Protein AF-A0A2G8CS71-F1 (afdb_monomer)

Solvent-accessible surface area (backbone atoms only — not comparable to full-atom values): 13062 Å² total; per-residue (Å²): 127,62,65,66,66,53,51,67,72,46,54,69,35,76,47,64,80,78,67,56,51,80,92,56,58,32,33,20,56,29,53,54,45,52,52,40,44,68,73,72,48,57,94,76,50,69,61,35,51,71,97,81,47,45,54,31,36,40,66,73,43,54,49,76,81,34,65,68,44,52,77,45,34,46,82,47,74,44,87,79,48,42,54,63,19,35,38,30,14,62,13,38,75,56,79,43,64,51,32,39,34,38,23,70,36,63,41,62,97,58,33,33,41,21,43,35,23,54,87,65,42,23,38,78,48,75,44,61,54,45,35,56,62,18,26,41,33,64,62,76,78,88,73,96,78,80,75,83,78,74,84,76,73,87,78,79,81,53,76,67,66,69,68,44,77,48,51,32,35,28,42,51,91,33,69,98,75,57,72,42,27,40,28,36,78,86,76,59,22,29,40,80,56,49,72,68,59,54,50,50,52,58,50,41,34,75,73,72,43,79,80,83,68,70,47,70,39,52,63,69,62,56,68,68,42,48,76,107

pLDDT: mean 81.54, std 16.76, range [30.06, 98.69]

Mean predicted aligned error: 14.41 Å

Sequence (228 aa):
MNLEKWAASIDGELLDLDAAPTQQPAQCHDVWLSYLYALGGKPGDGHAPGAEGWTSEVWRQFPKHRPNLAKLFTRHDGKTIKAGDVVFWSAYDGNGLPHVAVALANAGQYTVYCLTQNPGPVHREHLSRRGILGVLRPITKTTPTSKPASKPAAPAITQEELMANPTYVQDAATKGQGTIYAVSPITGKKRPVSKAEWNGYRAAEKAGGEKLAVGQISKADLDAIPDA

Foldseek 3Di:
DDQVVLLVVFAQHQFFQPCPPVVDGRFQLRQVVSLCVVQPHDPPLQFADDPVRANLNSLVCPPPPRVVLVVWWDWDQAPKDAQQWWWWFCAFVQPHHIHIWGARGTDDPFWGFTWGIPPPGTHTDTGGPHRIRTTIHTDDPDDDDDDPPPDDDDDDDDVRQVVQLWAWEDALVQPPHDWIWTQRPRPQATDTDDPVNVVVQVVCVVVVHDDHDYHHDHPVVVVVRHHD

Radius of gyration: 21.13 Å; Cα contacts (8 Å, |Δi|>4): 401; chains: 1; bounding box: 52×41×58 Å

Nearest PDB structures (foldseek):
  4ct3-assembly4_K  TM=7.071E-01  e=1.024E-02  Kayvirus kay
  5udm-assembly1_B  TM=6.287E-01  e=1.086E-02  Streptococcus pyogenes MGAS5005
  8a98-assembly1_K  TM=4.965E-01  e=5.277E-01  Leishmania major strain Friedlin

Structure (mmCIF, N/CA/C/O backbone):
data_AF-A0A2G8CS71-F1
#
_entry.id   AF-A0A2G8CS71-F1
#
loop_
_atom_site.group_PDB
_atom_site.id
_atom_site.type_symbol
_atom_site.label_atom_id
_atom_site.label_alt_id
_atom_site.label_comp_id
_atom_site.label_asym_id
_atom_site.label_entity_id
_atom_site.label_seq_id
_atom_site.pdbx_PDB_ins_code
_atom_site.Cartn_x
_atom_site.Cartn_y
_atom_site.Cartn_z
_atom_site.occupancy
_atom_site.B_iso_or_equiv
_atom_site.auth_seq_id
_atom_site.auth_comp_id
_atom_site.auth_asym_id
_atom_site.auth_atom_id
_atom_site.pdbx_PDB_model_num
ATOM 1 N N . MET A 1 1 ? 1.786 -17.168 -2.282 1.00 82.75 1 MET A N 1
ATOM 2 C CA . MET A 1 1 ? 2.507 -16.372 -1.266 1.00 82.75 1 MET A CA 1
ATOM 3 C C . MET A 1 1 ? 1.543 -16.068 -0.121 1.00 82.75 1 MET A C 1
ATOM 5 O O . MET A 1 1 ? 0.373 -15.838 -0.398 1.00 82.75 1 MET A O 1
ATOM 9 N N . ASN A 1 2 ? 1.997 -16.112 1.135 1.00 90.31 2 ASN A N 1
ATOM 10 C CA . ASN A 1 2 ? 1.215 -15.643 2.286 1.00 90.31 2 ASN A CA 1
ATOM 11 C C . ASN A 1 2 ? 1.516 -14.148 2.499 1.00 90.31 2 ASN A C 1
ATOM 13 O O . ASN A 1 2 ? 2.666 -13.807 2.763 1.00 90.31 2 ASN A O 1
ATOM 17 N N . LEU A 1 3 ? 0.500 -13.293 2.330 1.00 92.12 3 LEU A N 1
ATOM 18 C CA . LEU A 1 3 ? 0.644 -11.833 2.343 1.00 92.12 3 LEU A CA 1
ATOM 19 C C . LEU A 1 3 ? 1.103 -11.311 3.702 1.00 92.12 3 LEU A C 1
ATOM 21 O O . LEU A 1 3 ? 2.065 -10.557 3.752 1.00 92.12 3 LEU A O 1
ATOM 25 N N . GLU A 1 4 ? 0.479 -11.767 4.788 1.00 90.81 4 GLU A N 1
ATOM 26 C CA . GLU A 1 4 ? 0.838 -11.312 6.135 1.00 90.81 4 GLU A CA 1
ATOM 27 C C . GLU A 1 4 ? 2.244 -11.767 6.517 1.00 90.81 4 GLU A C 1
ATOM 29 O O . GLU A 1 4 ? 3.018 -10.998 7.072 1.00 90.81 4 GLU A O 1
ATOM 34 N N . LYS A 1 5 ? 2.619 -13.002 6.158 1.00 89.94 5 LYS A N 1
ATOM 35 C CA . LYS A 1 5 ? 3.976 -13.499 6.421 1.00 89.94 5 LYS A CA 1
ATOM 36 C C . LYS A 1 5 ? 5.038 -12.666 5.698 1.00 89.94 5 LYS A C 1
ATOM 38 O O . LYS A 1 5 ? 6.102 -12.442 6.262 1.00 89.94 5 LYS A O 1
ATOM 43 N N . TRP A 1 6 ? 4.771 -12.252 4.458 1.00 95.44 6 TRP A N 1
ATOM 44 C CA . TRP A 1 6 ? 5.670 -11.357 3.730 1.00 95.44 6 TRP A CA 1
ATOM 45 C C . TRP A 1 6 ? 5.699 -9.967 4.372 1.00 95.44 6 TRP A C 1
ATOM 47 O O . TRP A 1 6 ? 6.784 -9.480 4.672 1.00 95.44 6 TRP A O 1
ATOM 57 N N . ALA A 1 7 ? 4.537 -9.373 4.654 1.00 92.25 7 ALA A N 1
ATOM 58 C CA . ALA A 1 7 ? 4.456 -8.039 5.240 1.00 92.25 7 ALA A CA 1
ATOM 59 C C . ALA A 1 7 ? 5.204 -7.970 6.580 1.00 92.25 7 ALA A C 1
ATOM 61 O O . ALA A 1 7 ? 6.072 -7.125 6.759 1.00 92.25 7 ALA A O 1
ATOM 62 N N . ALA A 1 8 ? 4.965 -8.936 7.470 1.00 91.44 8 ALA A N 1
ATOM 63 C CA . ALA A 1 8 ? 5.648 -9.033 8.757 1.00 91.44 8 ALA A CA 1
ATOM 64 C C . ALA A 1 8 ? 7.165 -9.269 8.650 1.00 91.44 8 ALA A C 1
ATOM 66 O O . ALA A 1 8 ? 7.877 -9.006 9.609 1.00 91.44 8 ALA A O 1
ATOM 67 N N . SER A 1 9 ? 7.670 -9.784 7.522 1.00 89.81 9 SER A N 1
ATOM 68 C CA . SER A 1 9 ? 9.109 -10.034 7.345 1.00 89.81 9 SER A CA 1
ATOM 69 C C . SER A 1 9 ? 9.923 -8.797 6.969 1.00 89.81 9 SER A C 1
ATOM 71 O O . SER A 1 9 ? 11.146 -8.863 7.011 1.00 89.81 9 SER A O 1
ATOM 73 N N . ILE A 1 10 ? 9.257 -7.709 6.575 1.00 92.88 10 ILE A N 1
ATOM 74 C CA . ILE A 1 10 ? 9.900 -6.454 6.160 1.00 92.88 10 ILE A CA 1
ATOM 75 C C . ILE A 1 10 ? 9.388 -5.237 6.937 1.00 92.88 10 ILE A C 1
ATOM 77 O O . ILE A 1 10 ? 9.870 -4.136 6.719 1.00 92.88 10 ILE A O 1
ATOM 81 N N . ASP A 1 11 ? 8.388 -5.410 7.798 1.00 89.44 11 ASP A N 1
ATOM 82 C CA . ASP A 1 11 ? 7.826 -4.337 8.615 1.00 89.44 11 ASP A CA 1
ATOM 83 C C . ASP A 1 11 ? 8.857 -3.823 9.629 1.00 89.44 11 ASP A C 1
ATOM 85 O O . ASP A 1 11 ? 9.477 -4.605 10.347 1.00 89.44 11 ASP A O 1
ATOM 89 N N . GLY A 1 12 ? 9.045 -2.505 9.671 1.00 82.56 12 GLY A N 1
ATOM 90 C CA . GLY A 1 12 ? 10.083 -1.836 10.454 1.00 82.56 12 GLY A CA 1
ATOM 91 C C . GLY A 1 12 ? 11.462 -1.767 9.788 1.00 82.56 12 GLY A C 1
ATOM 92 O O . GLY A 1 12 ? 12.344 -1.100 10.327 1.00 82.56 12 GLY A O 1
ATOM 93 N N . GLU A 1 13 ? 11.660 -2.395 8.625 1.00 84.44 13 GLU A N 1
ATOM 94 C CA . GLU A 1 13 ? 12.942 -2.388 7.911 1.00 84.44 13 GLU A CA 1
ATOM 95 C C . GLU A 1 13 ? 13.075 -1.182 6.974 1.00 84.44 13 GLU A C 1
ATOM 97 O O . GLU A 1 13 ? 12.090 -0.691 6.427 1.00 84.44 13 GLU A O 1
ATOM 102 N N . LEU A 1 14 ? 14.304 -0.718 6.742 1.00 84.00 14 LEU A N 1
ATOM 103 C CA . LEU A 1 14 ? 14.615 0.196 5.638 1.00 84.00 14 LEU A CA 1
ATOM 104 C C . LEU A 1 14 ? 15.028 -0.638 4.425 1.00 84.00 14 LEU A C 1
ATOM 106 O O . LEU A 1 14 ? 16.099 -1.245 4.417 1.00 84.00 14 LEU A O 1
ATOM 110 N N . LEU A 1 15 ? 14.175 -0.681 3.406 1.00 81.50 15 LEU A N 1
ATOM 111 C CA . LEU A 1 15 ? 14.431 -1.431 2.181 1.00 81.50 15 LEU A CA 1
ATOM 112 C C . LEU A 1 15 ? 15.047 -0.531 1.122 1.00 81.50 15 LEU A C 1
ATOM 114 O O . LEU A 1 15 ? 14.405 0.433 0.746 1.00 81.50 15 LEU A O 1
ATOM 118 N N . ASP A 1 16 ? 16.207 -0.894 0.587 1.00 87.12 16 ASP A N 1
ATOM 119 C CA . ASP A 1 16 ? 16.787 -0.301 -0.623 1.00 87.12 16 ASP A CA 1
ATOM 120 C C . ASP A 1 16 ? 17.194 -1.443 -1.567 1.00 87.12 16 ASP A C 1
ATOM 122 O O . ASP A 1 16 ? 18.173 -2.154 -1.327 1.00 87.12 16 ASP A O 1
ATOM 126 N N . LEU A 1 17 ? 16.362 -1.710 -2.573 1.00 82.44 17 LEU A N 1
ATOM 127 C CA . LEU A 1 17 ? 16.451 -2.886 -3.441 1.00 82.44 17 LEU A CA 1
ATOM 128 C C . LEU A 1 17 ? 16.925 -2.555 -4.856 1.00 82.44 17 LEU A C 1
ATOM 130 O O . LEU A 1 17 ? 17.286 -3.477 -5.595 1.00 82.44 17 LEU A O 1
ATOM 134 N N . ASP A 1 18 ? 16.920 -1.280 -5.237 1.00 78.56 18 ASP A N 1
ATOM 135 C CA . ASP A 1 18 ? 17.404 -0.806 -6.534 1.00 78.56 18 ASP A CA 1
ATOM 136 C C . ASP A 1 18 ? 18.485 0.286 -6.445 1.00 78.56 18 ASP A C 1
ATOM 138 O O . ASP A 1 18 ? 19.006 0.691 -7.489 1.00 78.56 18 ASP A O 1
ATOM 142 N N . ALA A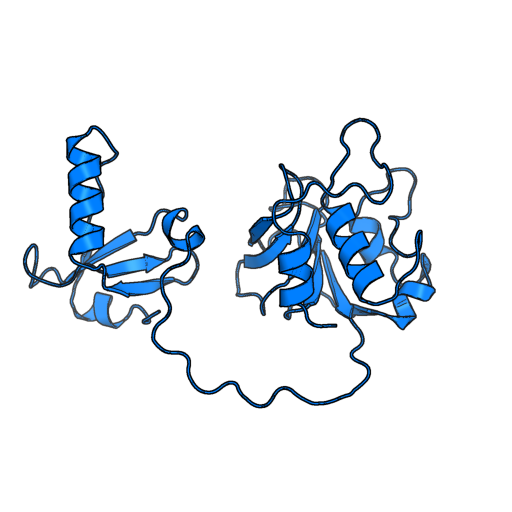 1 19 ? 18.886 0.697 -5.233 1.00 75.00 19 ALA A N 1
ATOM 143 C CA . ALA A 1 19 ? 19.848 1.770 -4.979 1.00 75.00 19 ALA A CA 1
ATOM 144 C C . ALA A 1 19 ? 19.413 3.128 -5.566 1.00 75.00 19 ALA A C 1
ATOM 146 O O . ALA A 1 19 ? 20.266 3.960 -5.908 1.00 75.00 19 ALA A O 1
ATOM 147 N N . ALA A 1 20 ? 18.100 3.358 -5.713 1.00 68.88 20 ALA A N 1
ATOM 148 C CA . ALA A 1 20 ? 17.542 4.559 -6.316 1.00 68.88 20 ALA A CA 1
ATOM 149 C C . ALA A 1 20 ? 16.436 5.223 -5.461 1.00 68.88 20 ALA A C 1
ATOM 151 O O . ALA A 1 20 ? 15.559 4.560 -4.915 1.00 68.88 20 ALA A O 1
ATOM 152 N N . PRO A 1 21 ? 16.408 6.570 -5.407 1.00 67.00 21 PRO A N 1
ATOM 153 C CA . PRO A 1 21 ? 17.448 7.493 -5.846 1.00 67.00 21 PRO A CA 1
ATOM 154 C C . PRO A 1 21 ? 18.645 7.469 -4.884 1.00 67.00 21 PRO A C 1
ATOM 156 O O . PRO A 1 21 ? 18.496 7.332 -3.674 1.00 67.00 21 PRO A O 1
ATOM 159 N N . THR A 1 22 ? 19.850 7.693 -5.407 1.00 72.56 22 THR A N 1
ATOM 160 C CA . THR A 1 22 ? 21.093 7.613 -4.616 1.00 72.56 22 THR A CA 1
ATOM 161 C C . THR A 1 22 ? 21.168 8.626 -3.470 1.00 72.56 22 THR A C 1
ATOM 163 O O . THR A 1 22 ? 21.903 8.416 -2.509 1.00 72.56 22 THR A O 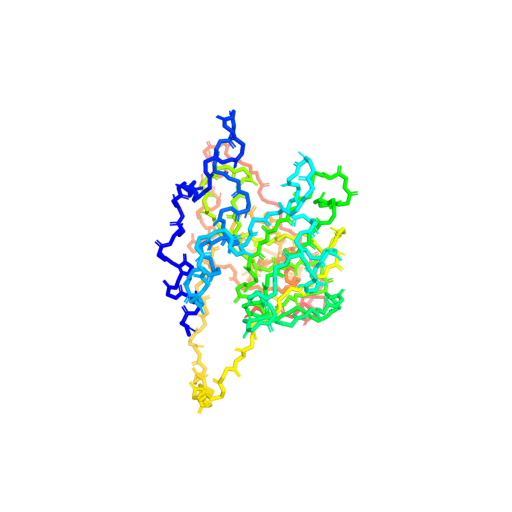1
ATOM 166 N N . GLN A 1 23 ? 20.431 9.737 -3.558 1.00 73.25 23 GLN A N 1
ATOM 167 C CA . GLN A 1 23 ? 20.413 10.787 -2.536 1.00 73.25 23 GLN A CA 1
ATOM 168 C C . GLN A 1 23 ? 19.446 10.489 -1.385 1.00 73.25 23 GLN A C 1
ATOM 170 O O . GLN A 1 23 ? 19.627 11.012 -0.287 1.00 73.25 23 GLN A O 1
ATOM 175 N N . GLN A 1 24 ? 18.401 9.704 -1.648 1.00 72.94 24 GLN A N 1
ATOM 176 C CA . GLN A 1 24 ? 17.371 9.333 -0.681 1.00 72.94 24 GLN A CA 1
ATOM 177 C C . GLN A 1 24 ? 17.005 7.867 -0.924 1.00 72.94 24 GLN A C 1
ATOM 179 O O . GLN A 1 24 ? 15.975 7.596 -1.538 1.00 72.94 24 GLN A O 1
ATOM 184 N N . PRO A 1 25 ? 17.849 6.919 -0.492 1.00 73.88 25 PRO A N 1
ATOM 185 C CA . PRO A 1 25 ? 17.516 5.505 -0.590 1.00 73.88 25 PRO A CA 1
ATOM 186 C C . PRO A 1 25 ? 16.297 5.193 0.288 1.00 73.88 25 PRO A C 1
ATOM 188 O O . PRO A 1 25 ? 15.891 6.008 1.121 1.00 73.88 25 PRO A O 1
ATOM 191 N N . ALA A 1 26 ? 15.733 4.004 0.122 1.00 82.81 26 ALA A N 1
ATOM 192 C CA . ALA A 1 26 ? 14.556 3.546 0.848 1.00 82.81 26 ALA A CA 1
ATOM 193 C C . ALA A 1 26 ? 13.268 4.320 0.544 1.00 82.81 26 ALA A C 1
ATOM 195 O O . ALA A 1 26 ? 12.712 5.066 1.352 1.00 82.81 26 ALA A O 1
ATOM 196 N N . GLN A 1 27 ? 12.758 4.078 -0.659 1.00 89.75 27 GLN A N 1
ATOM 197 C CA . GLN A 1 27 ? 11.552 4.671 -1.207 1.00 89.75 27 GLN A CA 1
ATOM 198 C C . GLN A 1 27 ? 10.346 3.737 -1.121 1.00 89.75 27 GLN A C 1
ATOM 200 O O . GLN A 1 27 ? 10.450 2.537 -0.875 1.00 89.75 27 GLN A O 1
ATOM 205 N N . CYS A 1 28 ? 9.162 4.277 -1.402 1.00 94.94 28 CYS A N 1
ATOM 206 C CA . CYS A 1 28 ? 7.951 3.473 -1.547 1.00 94.94 28 CYS A CA 1
ATOM 207 C C . CYS A 1 28 ? 8.079 2.410 -2.653 1.00 94.94 28 CYS A C 1
ATOM 209 O O . CYS A 1 28 ? 7.476 1.338 -2.570 1.00 94.94 28 CYS A O 1
ATOM 211 N N . HIS A 1 29 ? 8.911 2.677 -3.667 1.00 95.38 29 HIS A N 1
ATOM 212 C CA . HIS A 1 29 ? 9.185 1.749 -4.759 1.00 95.38 29 HIS A CA 1
ATOM 213 C C . HIS A 1 29 ? 9.841 0.445 -4.276 1.00 95.38 29 HIS A C 1
ATOM 215 O O . HIS A 1 29 ? 9.510 -0.620 -4.795 1.00 95.38 29 HIS A O 1
ATOM 221 N N . ASP A 1 30 ? 10.662 0.482 -3.224 1.00 93.44 30 ASP A N 1
ATOM 222 C CA . ASP A 1 30 ? 11.316 -0.710 -2.674 1.00 93.44 30 ASP A CA 1
ATOM 223 C C . ASP A 1 30 ? 10.325 -1.709 -2.065 1.00 93.44 30 ASP A C 1
ATOM 225 O O . ASP A 1 30 ? 10.502 -2.923 -2.182 1.00 93.44 30 ASP A O 1
ATOM 229 N N . VAL A 1 31 ? 9.214 -1.232 -1.495 1.00 97.56 31 VAL A N 1
ATOM 230 C CA . VAL A 1 31 ? 8.129 -2.112 -1.025 1.00 97.56 31 VAL A CA 1
ATOM 231 C C . VAL A 1 31 ? 7.487 -2.850 -2.200 1.00 97.56 31 VAL A C 1
ATOM 233 O O . VAL A 1 31 ? 7.221 -4.052 -2.115 1.00 97.56 31 VAL A O 1
ATOM 236 N N . TRP A 1 32 ? 7.281 -2.158 -3.324 1.00 97.50 32 TRP A N 1
ATOM 237 C CA . TRP A 1 32 ? 6.805 -2.776 -4.562 1.00 97.50 32 TRP A CA 1
ATOM 238 C C . TRP A 1 32 ? 7.789 -3.830 -5.086 1.00 97.50 32 TRP A C 1
ATOM 240 O O . TRP A 1 32 ? 7.363 -4.940 -5.417 1.00 97.50 32 TRP A O 1
ATOM 250 N N . LEU A 1 33 ? 9.089 -3.525 -5.117 1.00 94.06 33 LEU A N 1
ATOM 251 C CA . LEU A 1 33 ? 10.121 -4.467 -5.557 1.00 94.06 33 LEU A CA 1
ATOM 252 C C . LEU A 1 33 ? 10.180 -5.706 -4.653 1.00 94.06 33 LEU A C 1
ATOM 254 O O . LEU A 1 33 ? 10.178 -6.830 -5.157 1.00 94.06 33 LEU A O 1
ATOM 258 N N . SER A 1 34 ? 10.127 -5.523 -3.332 1.00 96.12 34 SER A N 1
ATOM 259 C CA . SER A 1 34 ? 10.068 -6.624 -2.363 1.00 96.12 34 SER A CA 1
ATOM 260 C C . SER A 1 34 ? 8.867 -7.537 -2.617 1.00 96.12 34 SER A C 1
ATOM 262 O O . SER A 1 34 ? 9.005 -8.763 -2.689 1.00 96.12 34 SER A O 1
ATOM 264 N N . TYR A 1 35 ? 7.685 -6.949 -2.826 1.00 97.69 35 TYR A N 1
ATOM 265 C CA . TYR A 1 35 ? 6.467 -7.708 -3.098 1.00 97.69 35 TYR A CA 1
ATOM 266 C C . TYR A 1 35 ? 6.535 -8.472 -4.421 1.00 97.69 35 TYR A C 1
ATOM 268 O O . TYR A 1 35 ? 6.165 -9.646 -4.502 1.00 97.69 35 TYR A O 1
ATOM 276 N N . LEU A 1 36 ? 7.054 -7.820 -5.461 1.00 95.25 36 LEU A N 1
ATOM 277 C CA . LEU A 1 36 ? 7.292 -8.429 -6.760 1.0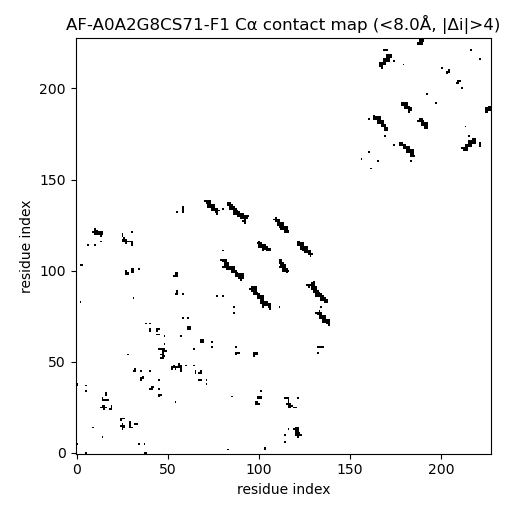0 95.25 36 LEU A CA 1
ATOM 278 C C . LEU A 1 36 ? 8.212 -9.652 -6.638 1.00 95.25 36 LEU A C 1
ATOM 280 O O . LEU A 1 36 ? 7.893 -10.709 -7.190 1.00 95.25 36 LEU A O 1
ATOM 284 N N . TYR A 1 37 ? 9.312 -9.547 -5.890 1.00 91.81 37 TYR A N 1
ATOM 285 C CA . TYR A 1 37 ? 10.242 -10.658 -5.671 1.00 91.81 37 TYR A CA 1
ATOM 286 C C . TYR A 1 37 ? 9.598 -11.795 -4.871 1.00 91.81 37 TYR A C 1
ATOM 288 O O . TYR A 1 37 ? 9.748 -12.963 -5.235 1.00 91.81 37 TYR A O 1
ATOM 296 N N . ALA A 1 38 ? 8.784 -11.481 -3.858 1.00 92.94 38 ALA A N 1
ATOM 297 C CA . ALA A 1 38 ? 8.019 -12.477 -3.102 1.00 92.94 38 ALA A CA 1
ATOM 298 C C . ALA A 1 38 ? 7.000 -13.253 -3.965 1.00 92.94 38 ALA A C 1
ATOM 300 O O . ALA A 1 38 ? 6.616 -14.381 -3.633 1.00 92.94 38 ALA A O 1
ATOM 301 N N . LEU A 1 39 ? 6.572 -12.672 -5.089 1.00 92.31 39 LEU A N 1
ATOM 302 C CA . LEU A 1 39 ? 5.701 -13.300 -6.087 1.00 92.31 39 LEU A CA 1
ATOM 303 C C . LEU A 1 39 ? 6.469 -14.006 -7.220 1.00 92.31 39 LEU A C 1
ATOM 305 O O . LEU A 1 39 ? 5.842 -14.587 -8.109 1.00 92.31 39 LEU A O 1
ATOM 309 N N . GLY A 1 40 ? 7.804 -14.007 -7.177 1.00 86.50 40 GLY A N 1
ATOM 310 C CA . GLY A 1 40 ? 8.670 -14.656 -8.164 1.00 86.50 40 GLY A CA 1
ATOM 311 C C . GLY A 1 40 ? 9.080 -13.766 -9.341 1.00 86.50 40 GLY A C 1
ATOM 312 O O . GLY A 1 40 ? 9.551 -14.284 -10.356 1.00 86.50 40 GLY A O 1
ATOM 313 N N . GLY A 1 41 ? 8.893 -12.449 -9.233 1.00 86.88 41 GLY A N 1
ATOM 314 C CA . GLY A 1 41 ? 9.510 -11.483 -10.140 1.00 86.88 41 GLY A CA 1
ATOM 315 C C . GLY A 1 41 ? 11.027 -11.428 -9.964 1.00 86.88 41 GLY A C 1
ATOM 316 O O . GLY A 1 41 ? 11.566 -11.877 -8.952 1.00 86.88 41 GLY A O 1
ATOM 317 N N . LYS A 1 42 ? 11.729 -10.904 -10.970 1.00 81.88 42 LYS A N 1
ATOM 318 C CA . LYS A 1 42 ? 13.196 -10.839 -10.992 1.00 81.88 42 LYS A CA 1
ATOM 319 C C . LYS A 1 42 ? 13.695 -9.401 -10.848 1.00 81.88 42 LYS A C 1
ATOM 321 O O . LYS A 1 42 ? 12.953 -8.476 -11.189 1.00 81.88 42 LYS A O 1
ATOM 326 N N . PRO A 1 43 ? 14.955 -9.198 -10.421 1.00 81.50 43 PRO A N 1
ATOM 327 C CA . PRO A 1 43 ? 15.581 -7.881 -10.446 1.00 81.50 43 PRO A CA 1
ATOM 328 C C . PRO A 1 43 ? 15.388 -7.179 -11.794 1.00 81.50 43 PRO A C 1
ATOM 330 O O . PRO A 1 43 ? 15.562 -7.787 -12.852 1.00 81.50 43 PRO A O 1
ATOM 333 N N . GLY A 1 44 ? 14.973 -5.912 -11.751 1.00 80.94 44 GLY A N 1
ATOM 334 C CA . GLY A 1 44 ? 14.676 -5.103 -12.935 1.00 80.94 44 GLY A CA 1
ATOM 335 C C . GLY A 1 44 ? 13.279 -5.281 -13.545 1.00 80.94 44 GLY A C 1
ATOM 336 O O . GLY A 1 44 ? 12.887 -4.447 -14.361 1.00 80.94 44 GLY A O 1
ATOM 337 N N . ASP A 1 45 ? 12.491 -6.299 -13.171 1.00 84.00 45 ASP A N 1
ATOM 338 C CA . ASP A 1 45 ? 11.115 -6.444 -13.682 1.00 84.00 45 ASP A CA 1
ATOM 339 C C . ASP A 1 45 ? 10.198 -5.316 -13.178 1.00 84.00 45 ASP A C 1
ATOM 341 O O . ASP A 1 45 ? 9.253 -4.946 -13.871 1.00 84.00 45 ASP A O 1
ATOM 345 N N . GLY A 1 46 ? 10.468 -4.780 -11.985 1.00 86.19 46 GLY A N 1
ATOM 346 C CA . GLY A 1 46 ? 9.625 -3.790 -11.313 1.00 86.19 46 GLY A CA 1
ATOM 347 C C . GLY A 1 46 ? 10.040 -2.334 -11.500 1.00 86.19 46 GLY A C 1
ATOM 348 O O . GLY A 1 46 ? 9.255 -1.470 -11.121 1.00 86.19 46 GLY A O 1
ATOM 349 N N . HIS A 1 47 ? 11.213 -2.066 -12.087 1.00 86.62 47 HIS A N 1
ATOM 350 C CA . HIS A 1 47 ? 11.751 -0.707 -12.196 1.00 86.62 47 HIS A CA 1
ATOM 351 C C . HIS A 1 47 ? 10.818 0.196 -13.003 1.00 86.62 47 HIS A C 1
ATOM 353 O O . HIS A 1 47 ? 10.332 -0.182 -14.080 1.00 86.62 47 HIS A O 1
ATOM 359 N N . ALA A 1 48 ? 10.616 1.406 -12.493 1.00 88.12 48 ALA A N 1
ATOM 360 C CA . ALA A 1 48 ? 9.851 2.432 -13.175 1.00 88.12 48 ALA A CA 1
ATOM 361 C C . ALA A 1 48 ? 10.482 2.811 -14.537 1.00 88.12 48 ALA A C 1
ATOM 363 O O . ALA A 1 48 ? 11.696 3.008 -14.621 1.00 88.12 48 ALA A O 1
ATOM 364 N N . PRO A 1 49 ? 9.680 2.911 -15.615 1.00 84.81 49 PRO A N 1
ATOM 365 C CA . PRO A 1 49 ? 10.130 3.489 -16.878 1.00 84.81 49 PRO A CA 1
ATOM 366 C C . PRO A 1 49 ? 10.312 5.008 -16.805 1.00 84.81 49 PRO A C 1
ATOM 368 O O . PRO A 1 49 ? 9.760 5.672 -15.933 1.00 84.81 49 PRO A O 1
ATOM 371 N N . GLY A 1 50 ? 10.964 5.562 -17.832 1.00 79.44 50 GLY A N 1
ATOM 372 C CA . GLY A 1 50 ? 11.100 7.008 -18.036 1.00 79.44 50 GLY A CA 1
ATOM 373 C C . GLY A 1 50 ? 12.425 7.562 -17.519 1.00 79.44 50 GLY A C 1
ATOM 374 O O . GLY A 1 50 ? 13.157 6.872 -16.814 1.00 79.44 50 GLY A O 1
ATOM 375 N N . ALA A 1 51 ? 12.747 8.798 -17.905 1.00 73.56 51 ALA A N 1
ATOM 376 C CA . ALA A 1 51 ? 13.987 9.457 -17.492 1.00 73.56 51 ALA A CA 1
ATOM 377 C C . ALA A 1 51 ? 13.961 9.828 -16.002 1.00 73.56 51 ALA A C 1
ATOM 379 O O . ALA A 1 51 ? 14.995 9.855 -15.345 1.00 73.56 51 ALA A O 1
ATOM 380 N N . GLU A 1 52 ? 12.766 10.081 -15.476 1.00 76.94 52 GLU A N 1
ATOM 381 C CA . GLU A 1 52 ? 12.533 10.508 -14.105 1.00 76.94 52 GLU A CA 1
ATOM 382 C C . GLU A 1 52 ? 12.311 9.335 -13.139 1.00 76.94 52 GLU A C 1
ATOM 384 O O . GLU A 1 52 ? 12.372 9.528 -11.930 1.00 76.94 52 GLU A O 1
ATOM 389 N N . GLY A 1 53 ? 12.041 8.124 -13.646 1.00 79.19 53 GLY A N 1
ATOM 390 C CA . GLY A 1 53 ? 11.939 6.912 -12.823 1.00 79.19 53 GLY A CA 1
ATOM 391 C C . GLY A 1 53 ? 10.797 6.910 -11.797 1.00 79.19 53 GLY A C 1
ATOM 392 O O . GLY A 1 53 ? 10.889 6.236 -10.774 1.00 79.19 53 GLY A O 1
ATOM 393 N N . TRP A 1 54 ? 9.707 7.647 -12.034 1.00 87.81 54 TRP A N 1
ATOM 394 C CA . TRP A 1 54 ? 8.604 7.737 -11.072 1.00 87.81 54 TRP A CA 1
ATOM 395 C C . TRP A 1 54 ? 7.797 6.442 -10.961 1.00 87.81 54 TRP A C 1
ATOM 397 O O . TRP A 1 54 ? 7.331 5.894 -11.960 1.00 87.81 54 TRP A O 1
ATOM 407 N N . THR A 1 55 ? 7.500 6.012 -9.730 1.00 93.56 55 THR A N 1
ATOM 408 C CA . THR A 1 55 ? 6.763 4.761 -9.465 1.00 93.56 55 THR A CA 1
ATOM 409 C C . THR A 1 55 ? 5.403 4.669 -10.182 1.00 93.56 55 THR A C 1
ATOM 411 O O . THR A 1 55 ? 4.996 3.590 -10.614 1.00 93.56 55 THR A O 1
ATOM 414 N N . SER A 1 56 ? 4.716 5.798 -10.417 1.00 93.69 56 SER A N 1
ATOM 415 C CA . SER A 1 56 ? 3.453 5.831 -11.173 1.00 93.69 56 SER A CA 1
ATOM 416 C C . SER A 1 56 ? 3.579 5.322 -12.609 1.00 93.69 56 SER A C 1
ATOM 418 O O . SER A 1 56 ? 2.605 4.810 -13.170 1.00 93.69 56 SER A O 1
ATOM 420 N N . GLU A 1 57 ? 4.759 5.456 -13.217 1.00 93.44 57 GLU A N 1
ATOM 421 C CA . GLU A 1 57 ? 4.996 5.055 -14.603 1.00 93.44 57 GLU A CA 1
ATOM 422 C C . GLU A 1 57 ? 4.914 3.539 -14.789 1.00 93.44 57 GLU A C 1
ATOM 424 O O . GLU A 1 57 ? 4.504 3.078 -15.858 1.00 93.44 57 GLU A O 1
ATOM 429 N N . VAL A 1 58 ? 5.174 2.756 -13.731 1.00 95.06 58 VAL A N 1
ATOM 430 C CA . VAL A 1 58 ? 4.945 1.303 -13.737 1.00 95.06 58 VAL A CA 1
ATOM 431 C C . VAL A 1 58 ? 3.498 1.002 -14.126 1.00 95.06 58 VAL A C 1
ATOM 433 O O . VAL A 1 58 ? 3.254 0.216 -15.040 1.00 95.06 58 VAL A O 1
ATOM 436 N N . TRP A 1 59 ? 2.525 1.660 -13.489 1.00 96.50 59 TRP A N 1
ATOM 437 C CA . TRP A 1 59 ? 1.107 1.418 -13.755 1.00 96.50 59 TRP A CA 1
ATOM 438 C C . TRP A 1 59 ? 0.652 1.995 -15.103 1.00 96.50 59 TRP A C 1
ATOM 440 O O . TRP A 1 59 ? -0.078 1.331 -15.854 1.00 96.50 59 TRP A O 1
ATOM 450 N N . ARG A 1 60 ? 1.096 3.216 -15.442 1.00 93.62 60 ARG A N 1
ATOM 451 C CA . ARG A 1 60 ? 0.711 3.887 -16.698 1.00 93.62 60 ARG A CA 1
ATOM 452 C C . ARG A 1 60 ? 1.162 3.100 -17.924 1.00 93.62 60 ARG A C 1
ATOM 454 O O . ARG A 1 60 ? 0.382 2.933 -18.864 1.00 93.62 60 ARG A O 1
ATOM 461 N N . GLN A 1 61 ? 2.389 2.584 -17.890 1.00 91.56 61 GLN A N 1
ATOM 462 C CA . GLN A 1 61 ? 3.011 1.906 -19.027 1.00 91.56 61 GLN A CA 1
ATOM 463 C C . GLN A 1 61 ? 2.830 0.382 -19.005 1.00 91.56 61 GLN A C 1
ATOM 465 O O . GLN A 1 61 ? 3.209 -0.299 -19.964 1.00 91.56 61 GLN A O 1
ATOM 470 N N . PHE A 1 62 ? 2.215 -0.179 -17.960 1.00 92.62 62 PHE A N 1
ATOM 471 C CA . PHE A 1 62 ? 1.859 -1.595 -17.920 1.00 92.62 62 PHE A CA 1
ATOM 472 C C . PHE A 1 62 ? 0.866 -1.965 -19.046 1.00 92.62 62 PHE A C 1
ATOM 474 O O . PHE A 1 62 ? -0.097 -1.230 -19.285 1.00 92.62 62 PHE A O 1
ATOM 481 N N . PRO A 1 63 ? 1.021 -3.128 -19.711 1.00 88.56 63 PRO A N 1
ATOM 482 C CA . PRO A 1 63 ? 2.096 -4.118 -19.548 1.00 88.56 63 PRO A CA 1
ATOM 483 C C . PRO A 1 63 ? 3.311 -3.888 -20.464 1.00 88.56 63 PRO A C 1
ATOM 485 O O . PRO A 1 63 ? 4.233 -4.700 -20.476 1.00 88.56 63 PRO A O 1
ATOM 488 N N . LYS A 1 64 ? 3.304 -2.825 -21.275 1.00 84.00 64 LYS A N 1
ATOM 489 C CA . LYS A 1 64 ? 4.210 -2.659 -22.420 1.00 84.00 64 LYS A CA 1
ATOM 490 C C . LYS A 1 64 ? 5.678 -2.514 -22.018 1.00 84.00 64 LYS A C 1
ATOM 492 O O . LYS A 1 64 ? 6.534 -3.046 -22.714 1.00 84.00 64 LYS A O 1
ATOM 497 N N . HIS A 1 65 ? 5.970 -1.826 -20.913 1.00 78.88 65 HIS A N 1
ATOM 498 C CA . HIS A 1 65 ? 7.356 -1.581 -20.495 1.00 78.88 65 HIS A CA 1
ATOM 499 C C . HIS A 1 65 ? 8.064 -2.834 -19.945 1.00 78.88 65 HIS A C 1
ATOM 501 O O . HIS A 1 65 ? 9.257 -3.022 -20.172 1.00 78.88 65 HIS A O 1
ATOM 507 N N . ARG A 1 66 ? 7.341 -3.706 -19.230 1.00 82.25 66 ARG A N 1
ATOM 508 C CA . ARG A 1 66 ? 7.905 -4.889 -18.556 1.00 82.25 66 ARG A CA 1
ATOM 509 C C . ARG A 1 66 ? 7.013 -6.105 -18.812 1.00 82.25 66 ARG A C 1
ATOM 511 O O . ARG A 1 66 ? 6.137 -6.410 -18.001 1.00 82.25 66 ARG A O 1
ATOM 518 N N . PRO A 1 67 ? 7.220 -6.840 -19.917 1.00 79.62 67 PRO A N 1
ATOM 519 C CA . PRO A 1 67 ? 6.330 -7.935 -20.305 1.00 79.62 67 PRO A CA 1
ATOM 520 C C . PRO A 1 67 ? 6.296 -9.089 -19.289 1.00 79.62 67 PRO A C 1
ATOM 522 O O . PRO A 1 67 ? 5.315 -9.828 -19.231 1.00 79.62 67 PRO A O 1
ATOM 525 N N . ASN A 1 68 ? 7.325 -9.243 -18.447 1.00 83.75 68 ASN A N 1
ATOM 526 C CA . ASN A 1 68 ? 7.308 -10.226 -17.360 1.00 83.75 68 ASN A CA 1
ATOM 527 C C . ASN A 1 68 ? 6.310 -9.874 -16.251 1.00 83.75 68 ASN A C 1
ATOM 529 O O . ASN A 1 68 ? 5.707 -10.792 -15.696 1.00 83.75 68 ASN A O 1
ATOM 533 N N . LEU A 1 69 ? 6.053 -8.586 -15.981 1.00 88.81 69 LEU A N 1
ATOM 534 C CA . LEU A 1 69 ? 5.031 -8.188 -15.006 1.00 88.81 69 LEU A CA 1
ATOM 535 C C . LEU A 1 69 ? 3.645 -8.680 -15.425 1.00 88.81 69 LEU A C 1
ATOM 537 O O . LEU A 1 69 ? 2.859 -9.086 -14.577 1.00 88.81 69 LEU A O 1
ATOM 541 N N . ALA A 1 70 ? 3.353 -8.725 -16.727 1.00 91.44 70 ALA A N 1
ATOM 542 C CA . ALA A 1 70 ? 2.073 -9.216 -17.241 1.00 91.44 70 ALA A CA 1
ATOM 543 C C . ALA A 1 70 ? 1.829 -10.711 -16.983 1.00 91.44 70 ALA A C 1
ATOM 545 O O . ALA A 1 70 ? 0.692 -11.170 -17.039 1.00 91.44 70 ALA A O 1
ATOM 546 N N . LYS A 1 71 ? 2.883 -11.480 -16.680 1.00 90.81 71 LYS A N 1
ATOM 547 C CA . LYS A 1 71 ? 2.768 -12.890 -16.275 1.00 90.81 71 LYS A CA 1
ATOM 548 C C . LYS A 1 71 ? 2.385 -13.042 -14.803 1.00 90.81 71 LYS A C 1
ATOM 550 O O . LYS A 1 71 ? 1.953 -14.119 -14.400 1.00 90.81 71 LYS A O 1
ATOM 555 N N . LEU A 1 72 ? 2.590 -11.989 -14.012 1.00 93.00 72 LEU A N 1
ATOM 556 C CA . LEU A 1 72 ? 2.392 -11.980 -12.566 1.00 93.00 72 LEU A CA 1
ATOM 557 C C . LEU A 1 72 ? 1.206 -11.116 -12.143 1.00 93.00 72 LEU A C 1
ATOM 559 O O . LEU A 1 72 ? 0.637 -11.383 -11.093 1.00 93.00 72 LEU A O 1
ATOM 563 N N . PHE A 1 73 ? 0.805 -10.125 -12.942 1.00 96.56 73 PHE A N 1
ATOM 564 C CA . PHE A 1 73 ? -0.212 -9.144 -12.574 1.00 96.56 73 PHE A CA 1
ATOM 565 C C . PHE A 1 73 ? -1.235 -8.887 -13.679 1.00 96.56 73 PHE A C 1
ATOM 567 O O . PHE A 1 73 ? -0.987 -9.072 -14.867 1.00 96.56 73 PHE A O 1
ATOM 574 N N . THR A 1 74 ? -2.386 -8.370 -13.261 1.00 96.50 74 THR A N 1
ATOM 575 C CA . THR A 1 74 ? -3.411 -7.754 -14.110 1.00 96.50 74 THR A CA 1
ATOM 576 C C . THR A 1 74 ? -3.633 -6.310 -13.671 1.00 96.50 74 THR A C 1
ATOM 578 O O . THR A 1 74 ? -3.550 -6.008 -12.482 1.00 96.50 74 THR A O 1
ATOM 581 N N . ARG A 1 75 ? -3.918 -5.404 -14.611 1.00 96.31 75 ARG A N 1
ATOM 582 C CA . ARG A 1 75 ? -4.150 -3.982 -14.315 1.00 96.31 75 ARG A CA 1
ATOM 583 C C . ARG A 1 75 ? -5.634 -3.694 -14.110 1.00 96.31 75 ARG A C 1
ATOM 585 O O . ARG A 1 75 ? -6.447 -4.105 -14.932 1.00 96.31 75 ARG A O 1
ATOM 592 N N . HIS A 1 76 ? -5.964 -2.939 -13.064 1.00 97.25 76 HIS A N 1
ATOM 593 C CA . HIS A 1 76 ? -7.328 -2.498 -12.746 1.00 97.25 76 HIS A CA 1
ATOM 594 C C . HIS A 1 76 ? -7.350 -0.999 -12.428 1.00 97.25 76 HIS A C 1
ATOM 596 O O . HIS A 1 76 ? -6.335 -0.433 -12.026 1.00 97.25 76 HIS A O 1
ATOM 602 N N . ASP A 1 77 ? -8.516 -0.369 -12.570 1.00 93.25 77 ASP A N 1
ATOM 603 C CA . ASP A 1 77 ? -8.734 1.080 -12.405 1.00 93.25 77 ASP A CA 1
ATOM 604 C C . ASP A 1 77 ? -8.753 1.573 -10.943 1.00 93.25 77 ASP A C 1
ATOM 606 O O . ASP A 1 77 ? -8.954 2.755 -10.688 1.00 93.25 77 ASP A O 1
ATOM 610 N N . GLY A 1 78 ? -8.570 0.676 -9.969 1.00 91.19 78 GLY A N 1
ATOM 611 C CA . GLY A 1 78 ? -8.545 1.021 -8.546 1.00 91.19 78 GLY A CA 1
ATOM 612 C C . GLY A 1 78 ? -9.910 1.324 -7.922 1.00 91.19 78 GLY A C 1
ATOM 613 O O . GLY A 1 78 ? -9.954 1.680 -6.746 1.00 91.19 78 GLY A O 1
ATOM 614 N N . LYS A 1 79 ? -11.039 1.138 -8.629 1.00 90.06 79 LYS A N 1
ATOM 615 C CA . LYS A 1 79 ? -12.376 1.255 -8.007 1.00 90.06 79 LYS A CA 1
ATOM 616 C C . LYS A 1 79 ? -12.550 0.228 -6.894 1.00 90.06 79 LYS A C 1
ATOM 618 O O . LYS A 1 79 ? -12.940 0.570 -5.778 1.00 90.06 79 LYS A O 1
ATOM 623 N N . THR A 1 80 ? -12.175 -1.016 -7.179 1.00 93.94 80 THR A N 1
ATOM 624 C CA . THR A 1 80 ? -12.126 -2.106 -6.200 1.00 93.94 80 THR A CA 1
ATOM 625 C C . THR A 1 80 ? -10.680 -2.477 -5.909 1.00 93.94 80 THR A C 1
ATOM 627 O O . THR A 1 80 ? -9.987 -2.975 -6.802 1.00 93.94 80 THR A O 1
ATOM 630 N N . ILE A 1 81 ? -10.258 -2.287 -4.663 1.00 94.00 81 ILE A N 1
ATOM 631 C CA . ILE A 1 81 ? -8.920 -2.635 -4.183 1.00 94.00 81 ILE A CA 1
ATOM 632 C C . ILE A 1 81 ? -9.071 -3.782 -3.189 1.00 94.00 81 ILE A C 1
ATOM 634 O O . ILE A 1 81 ? -9.896 -3.715 -2.275 1.00 94.00 81 ILE A O 1
ATOM 638 N N . LYS A 1 82 ? -8.308 -4.846 -3.410 1.00 96.00 82 LYS A N 1
ATOM 639 C CA . LYS A 1 82 ? -8.323 -6.083 -2.634 1.00 96.00 82 LYS A CA 1
ATOM 640 C C . LYS A 1 82 ? -7.000 -6.263 -1.903 1.00 96.00 82 LYS A C 1
ATOM 642 O O . LYS A 1 82 ? -5.979 -5.742 -2.342 1.00 96.00 82 LYS A O 1
ATOM 647 N N . ALA A 1 83 ? -7.015 -7.067 -0.845 1.00 96.12 83 ALA A N 1
ATOM 648 C CA . ALA A 1 83 ? -5.779 -7.520 -0.215 1.00 96.12 83 ALA A CA 1
ATOM 649 C C . ALA A 1 83 ? -4.828 -8.143 -1.261 1.00 96.12 83 ALA A C 1
ATOM 651 O O . ALA A 1 83 ? -5.244 -8.977 -2.071 1.00 96.12 83 ALA A O 1
ATOM 652 N N . GLY A 1 84 ? -3.563 -7.729 -1.236 1.00 97.25 84 GLY A N 1
ATOM 653 C CA . GLY A 1 84 ? -2.510 -8.113 -2.176 1.00 97.25 84 GLY A CA 1
ATOM 654 C C . GLY A 1 84 ? -2.433 -7.263 -3.446 1.00 97.25 84 GLY A C 1
ATOM 655 O O . GLY A 1 84 ? -1.517 -7.455 -4.241 1.00 97.25 84 GLY A O 1
ATOM 656 N N . ASP A 1 85 ? -3.357 -6.327 -3.667 1.00 98.56 85 ASP A N 1
ATOM 657 C CA . ASP A 1 85 ? -3.213 -5.370 -4.762 1.00 98.56 85 ASP A CA 1
ATOM 658 C C . ASP A 1 85 ? -2.053 -4.410 -4.490 1.00 98.56 85 ASP A C 1
ATOM 660 O O . ASP A 1 85 ? -1.900 -3.891 -3.385 1.00 98.56 85 ASP A O 1
ATOM 664 N N . VAL A 1 86 ? -1.283 -4.113 -5.531 1.00 98.56 86 VAL A N 1
ATOM 665 C CA . VAL A 1 86 ? -0.301 -3.030 -5.509 1.00 98.56 86 VAL A CA 1
ATOM 666 C C . VAL A 1 86 ? -0.979 -1.771 -6.006 1.00 98.56 86 VAL A C 1
ATOM 668 O O . VAL A 1 86 ? -1.446 -1.723 -7.145 1.00 98.56 86 VAL A O 1
ATOM 671 N N . VAL A 1 87 ? -1.069 -0.772 -5.142 1.00 98.62 87 VAL A N 1
ATOM 672 C CA . VAL A 1 87 ? -1.813 0.462 -5.369 1.00 98.62 87 VAL A CA 1
ATOM 673 C C . VAL A 1 87 ? -0.853 1.563 -5.776 1.00 98.62 87 VAL A C 1
ATOM 675 O O . VAL A 1 87 ? 0.144 1.780 -5.099 1.00 98.62 87 VAL A O 1
ATOM 678 N N . PHE A 1 88 ? -1.156 2.248 -6.878 1.00 98.25 88 PHE A N 1
ATOM 679 C CA . PHE A 1 88 ? -0.324 3.315 -7.428 1.00 98.25 88 PHE A CA 1
ATOM 680 C C . PHE A 1 88 ? -1.067 4.646 -7.375 1.00 98.25 88 PHE A C 1
ATOM 682 O O . PHE A 1 88 ? -2.207 4.745 -7.835 1.00 98.25 88 PHE A O 1
ATOM 689 N N . TRP A 1 89 ? -0.393 5.681 -6.887 1.00 97.19 89 TRP A N 1
ATOM 690 C CA . TRP A 1 89 ? -0.852 7.065 -6.871 1.00 97.19 89 TRP A CA 1
ATOM 691 C C . TRP A 1 89 ? -0.078 7.893 -7.895 1.00 97.19 89 TRP A C 1
ATOM 693 O O . TRP A 1 89 ? 1.140 7.771 -8.003 1.00 97.19 89 TRP A O 1
ATOM 703 N N . SER A 1 90 ? -0.767 8.776 -8.621 1.00 93.06 90 SER A N 1
ATOM 704 C CA . SER A 1 90 ? -0.106 9.818 -9.423 1.00 93.06 90 SER A CA 1
ATOM 705 C C . SER A 1 90 ? 0.349 10.991 -8.580 1.00 93.06 90 SER A C 1
ATOM 707 O O . SER A 1 90 ? 1.297 11.667 -8.951 1.00 93.06 90 SER A O 1
ATOM 709 N N . ALA A 1 91 ? -0.378 11.249 -7.497 1.00 83.75 91 ALA A N 1
ATOM 710 C CA . ALA A 1 91 ? -0.071 12.279 -6.527 1.00 83.75 91 ALA A CA 1
ATOM 711 C C . ALA A 1 91 ? -0.6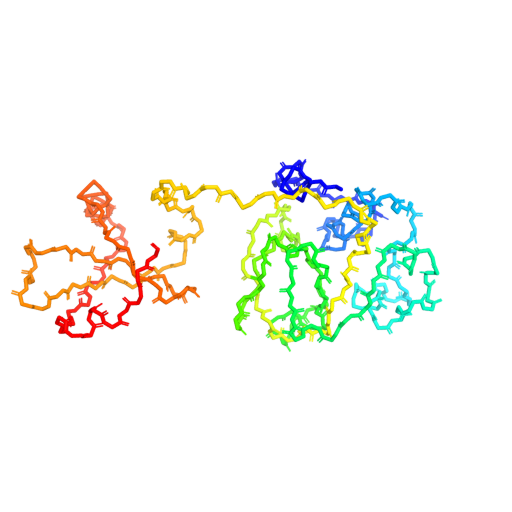11 11.817 -5.177 1.00 83.75 91 ALA A C 1
ATOM 713 O O . ALA A 1 91 ? -1.830 11.707 -5.006 1.00 83.75 91 ALA A O 1
ATOM 714 N N . TYR A 1 92 ? 0.281 11.494 -4.244 1.00 76.56 92 TYR A N 1
ATOM 715 C CA . TYR A 1 92 ? -0.111 11.102 -2.895 1.00 76.56 92 TYR A CA 1
ATOM 716 C C . TYR A 1 92 ? -0.954 12.205 -2.230 1.00 76.56 92 TYR A C 1
ATOM 718 O O . TYR A 1 92 ? -0.641 13.389 -2.345 1.00 76.56 92 TYR A O 1
ATOM 726 N N . ASP A 1 93 ? -2.084 11.825 -1.630 1.00 73.56 93 ASP A N 1
ATOM 727 C CA . ASP A 1 93 ? -3.120 12.726 -1.092 1.00 73.56 93 ASP A CA 1
ATOM 728 C C . ASP A 1 93 ? -3.648 13.808 -2.075 1.00 73.56 93 ASP A C 1
ATOM 730 O O . ASP A 1 93 ? -4.297 14.792 -1.716 1.00 73.56 93 ASP A O 1
ATOM 734 N N . GLY A 1 94 ? -3.421 13.606 -3.375 1.00 70.06 94 GLY A N 1
ATOM 735 C CA . GLY A 1 94 ? -3.849 14.494 -4.455 1.00 70.06 94 GLY A CA 1
ATOM 736 C C . GLY A 1 94 ? -2.889 15.635 -4.804 1.00 70.06 94 GLY A C 1
ATOM 737 O O . GLY A 1 94 ? -3.089 16.232 -5.855 1.00 70.06 94 GLY A O 1
ATOM 738 N N . ASN A 1 95 ? -1.856 15.904 -3.997 1.00 73.12 95 ASN A N 1
ATOM 739 C CA . ASN A 1 95 ? -0.892 16.997 -4.229 1.00 73.12 95 ASN A CA 1
ATOM 740 C C . ASN A 1 95 ? 0.588 16.596 -4.053 1.00 73.12 95 ASN A C 1
ATOM 742 O O . ASN A 1 95 ? 1.472 17.403 -4.329 1.00 73.12 95 ASN A O 1
ATOM 746 N N . GLY A 1 96 ? 0.872 15.390 -3.560 1.00 77.50 96 GLY A N 1
ATOM 747 C CA . GLY A 1 96 ? 2.225 14.893 -3.318 1.00 77.50 96 GLY A CA 1
ATOM 748 C C . GLY A 1 96 ? 2.880 14.260 -4.546 1.00 77.50 96 GLY A C 1
ATOM 749 O O . GLY A 1 96 ? 2.316 14.235 -5.641 1.00 77.50 96 GLY A O 1
ATOM 750 N N . LEU A 1 97 ? 4.074 13.703 -4.343 1.00 86.50 97 LEU A N 1
ATOM 751 C CA . LEU A 1 97 ? 4.767 12.909 -5.359 1.00 86.50 97 LEU A CA 1
ATOM 752 C C . LEU A 1 97 ? 4.021 11.588 -5.641 1.00 86.50 97 LEU A C 1
ATOM 754 O O . LEU A 1 97 ? 3.183 11.158 -4.838 1.00 86.50 97 LEU A O 1
ATOM 758 N N . PRO A 1 98 ? 4.296 10.935 -6.784 1.00 93.38 98 PRO A N 1
ATOM 759 C CA . PRO A 1 98 ? 3.823 9.583 -7.050 1.00 93.38 98 PRO A CA 1
ATOM 760 C C . PRO A 1 98 ? 4.184 8.612 -5.925 1.00 93.38 98 PRO A C 1
ATOM 762 O O . PRO A 1 98 ? 5.292 8.655 -5.398 1.00 93.38 98 PRO A O 1
ATOM 765 N N . HIS A 1 99 ? 3.268 7.699 -5.602 1.00 96.94 99 HIS A N 1
ATOM 766 C CA . HIS A 1 99 ? 3.447 6.753 -4.498 1.00 96.94 99 HIS A CA 1
ATOM 767 C C . HIS A 1 99 ? 2.983 5.352 -4.870 1.00 96.94 99 HIS A C 1
ATOM 769 O O . HIS A 1 99 ? 2.142 5.184 -5.758 1.00 96.94 99 HIS A O 1
ATOM 775 N N . VAL A 1 100 ? 3.519 4.342 -4.191 1.00 98.38 100 VAL A N 1
ATOM 776 C CA . VAL A 1 100 ? 3.084 2.953 -4.335 1.00 98.38 100 VAL A CA 1
ATOM 777 C C . VAL A 1 100 ? 3.046 2.263 -2.976 1.00 98.38 100 VAL A C 1
ATOM 779 O O . VAL A 1 100 ? 3.898 2.505 -2.130 1.00 98.38 100 VAL A O 1
ATOM 782 N N . ALA A 1 101 ? 2.054 1.401 -2.767 1.00 98.38 101 ALA A N 1
ATOM 783 C CA . ALA A 1 101 ? 1.909 0.608 -1.548 1.00 98.38 101 ALA A CA 1
ATOM 784 C C . ALA A 1 101 ? 1.251 -0.745 -1.860 1.00 98.38 101 ALA A C 1
ATOM 786 O O . ALA A 1 101 ? 0.621 -0.905 -2.909 1.00 98.38 101 ALA A O 1
ATOM 787 N N . VAL A 1 102 ? 1.349 -1.717 -0.950 1.00 98.69 102 VAL A N 1
ATOM 788 C CA . VAL A 1 102 ? 0.670 -3.020 -1.093 1.00 98.69 102 VAL A CA 1
ATOM 789 C C . VAL A 1 102 ? -0.498 -3.102 -0.124 1.00 98.69 102 VAL A C 1
ATOM 791 O O . VAL A 1 102 ? -0.305 -3.054 1.087 1.00 98.69 102 VAL A O 1
ATOM 794 N N . ALA A 1 103 ? -1.716 -3.241 -0.642 1.00 98.19 103 ALA A N 1
ATOM 795 C CA . ALA A 1 103 ? -2.919 -3.352 0.172 1.00 98.19 103 ALA A CA 1
ATOM 796 C C . ALA A 1 103 ? -2.879 -4.628 1.029 1.00 98.19 103 ALA A C 1
ATOM 798 O O . ALA A 1 103 ? -2.757 -5.735 0.507 1.00 98.19 103 ALA A O 1
ATOM 799 N N . LEU A 1 104 ? -3.021 -4.485 2.344 1.00 95.38 104 LEU A N 1
ATOM 800 C CA . LEU A 1 104 ? -3.054 -5.600 3.299 1.00 95.38 104 LEU A CA 1
ATOM 801 C C . LEU A 1 104 ? -4.481 -6.104 3.546 1.00 95.38 104 LEU A C 1
ATOM 803 O O . LEU A 1 104 ? -4.683 -7.253 3.931 1.00 95.38 104 LEU A O 1
ATOM 807 N N . ALA A 1 105 ? -5.479 -5.271 3.252 1.00 91.75 105 ALA A N 1
ATOM 808 C CA . ALA A 1 105 ? -6.894 -5.605 3.326 1.00 91.75 105 ALA A CA 1
ATOM 809 C C . ALA A 1 105 ? -7.649 -5.083 2.095 1.00 91.75 105 ALA A C 1
ATOM 811 O O . ALA A 1 105 ? -7.122 -4.320 1.284 1.00 91.75 105 ALA A O 1
ATOM 812 N N . ASN A 1 106 ? -8.913 -5.483 1.953 1.00 90.12 106 ASN A N 1
ATOM 813 C CA . ASN A 1 106 ? -9.801 -4.823 0.999 1.00 90.12 106 ASN A CA 1
ATOM 814 C C . ASN A 1 106 ? -9.987 -3.365 1.427 1.00 90.12 106 ASN A C 1
ATOM 816 O O . ASN A 1 106 ? -10.263 -3.098 2.596 1.00 90.12 106 ASN A O 1
ATOM 820 N N . ALA A 1 107 ? -9.845 -2.432 0.489 1.00 84.75 107 ALA A N 1
ATOM 821 C CA . ALA A 1 107 ? -9.936 -1.019 0.827 1.00 84.75 107 ALA A CA 1
ATOM 822 C C . ALA A 1 107 ? -11.373 -0.608 1.162 1.00 84.75 107 ALA A C 1
ATOM 824 O O . ALA A 1 107 ? -12.331 -1.064 0.529 1.00 84.75 107 ALA A O 1
ATOM 825 N N . GLY A 1 108 ? -11.493 0.325 2.106 1.00 80.19 108 GLY A N 1
ATOM 826 C CA . GLY A 1 108 ? -12.733 1.043 2.367 1.00 80.19 108 GLY A CA 1
ATOM 827 C C . GLY A 1 108 ? -13.017 2.101 1.297 1.00 80.19 108 GLY A C 1
ATOM 828 O O . GLY A 1 108 ? -12.350 2.187 0.259 1.00 80.19 108 GLY A O 1
ATOM 829 N N . GLN A 1 109 ? -14.018 2.941 1.560 1.00 81.81 109 GLN A N 1
ATOM 830 C CA . GLN A 1 109 ? -14.426 4.003 0.637 1.00 81.81 109 GLN A CA 1
ATOM 831 C C . GLN A 1 109 ? -13.373 5.112 0.493 1.00 81.81 109 GLN A C 1
ATOM 833 O O . GLN A 1 109 ? -13.239 5.676 -0.591 1.00 81.81 109 GLN A O 1
ATOM 838 N N . TYR A 1 110 ? -12.618 5.405 1.557 1.00 86.50 110 TYR A N 1
ATOM 839 C CA . TYR A 1 110 ? -11.747 6.587 1.624 1.00 86.50 110 TYR A CA 1
ATOM 840 C C . TYR A 1 110 ? -10.263 6.271 1.761 1.00 86.50 110 TYR A C 1
ATOM 842 O O . TYR A 1 110 ? -9.437 7.060 1.308 1.00 86.50 110 TYR A O 1
ATOM 850 N N . THR A 1 111 ? -9.918 5.120 2.335 1.00 90.88 111 THR A N 1
ATOM 851 C CA . THR A 1 111 ? -8.532 4.746 2.628 1.00 90.88 111 THR A CA 1
ATOM 852 C C . THR A 1 111 ? -8.228 3.310 2.212 1.00 90.88 111 THR A C 1
ATOM 854 O O . THR A 1 111 ? -9.130 2.485 2.016 1.00 90.88 111 THR A O 1
ATOM 857 N N . VAL A 1 112 ? -6.939 3.021 2.057 1.00 91.25 112 VAL A N 1
ATOM 858 C CA . VAL A 1 112 ? -6.381 1.690 1.826 1.00 91.25 112 VAL A CA 1
ATOM 859 C C . VAL A 1 112 ? -5.499 1.346 3.019 1.00 91.25 112 VAL A C 1
ATOM 861 O O . VAL A 1 112 ? -4.536 2.062 3.267 1.00 91.25 112 VAL A O 1
ATOM 864 N N . TYR A 1 113 ? -5.802 0.257 3.732 1.00 94.94 113 TYR A N 1
ATOM 865 C CA . TYR A 1 113 ? -4.851 -0.310 4.688 1.00 94.94 113 TYR A CA 1
ATOM 866 C C . TYR A 1 113 ? -3.760 -1.049 3.919 1.00 94.94 113 TYR A C 1
ATOM 868 O O . TYR A 1 113 ? -4.055 -2.008 3.195 1.00 94.94 113 TYR A O 1
ATOM 876 N N . CYS A 1 114 ? -2.521 -0.589 4.026 1.00 97.25 114 CYS A N 1
ATOM 877 C CA . CYS A 1 114 ? -1.414 -1.070 3.214 1.00 97.25 114 CYS A CA 1
ATOM 878 C C . CYS A 1 114 ? -0.092 -1.097 3.974 1.00 97.25 114 CYS A C 1
ATOM 880 O O . CYS A 1 114 ? 0.049 -0.493 5.032 1.00 97.25 114 CYS A O 1
ATOM 882 N N . LEU A 1 115 ? 0.876 -1.789 3.383 1.00 97.75 115 LEU A N 1
ATOM 883 C CA . LEU A 1 115 ? 2.282 -1.688 3.730 1.00 97.75 115 LEU A CA 1
ATOM 884 C C . LEU A 1 115 ? 2.954 -0.692 2.780 1.00 97.75 115 LEU A C 1
ATOM 886 O O . LEU A 1 115 ? 2.777 -0.788 1.559 1.00 97.75 115 LEU A O 1
ATOM 890 N N . THR A 1 116 ? 3.698 0.254 3.339 1.00 97.50 116 THR A N 1
ATOM 891 C CA . THR A 1 116 ? 4.300 1.385 2.627 1.00 97.50 116 THR A CA 1
ATOM 892 C C . THR A 1 116 ? 5.676 1.719 3.204 1.00 97.50 116 THR A C 1
ATOM 894 O O . THR A 1 116 ? 6.005 1.283 4.299 1.00 97.50 116 THR A O 1
ATOM 897 N N . GLN A 1 117 ? 6.480 2.479 2.465 1.00 93.06 117 GLN A N 1
ATOM 898 C CA . GLN A 1 117 ? 7.745 3.061 2.918 1.00 93.06 117 GLN A CA 1
ATOM 899 C C . GLN A 1 117 ? 7.841 4.495 2.397 1.00 93.06 117 GLN A C 1
ATOM 901 O O . GLN A 1 117 ? 7.232 4.808 1.373 1.00 93.06 117 GLN A O 1
ATOM 906 N N . ASN A 1 118 ? 8.648 5.317 3.070 1.00 82.44 118 ASN A N 1
ATOM 907 C CA . ASN A 1 118 ? 8.862 6.738 2.81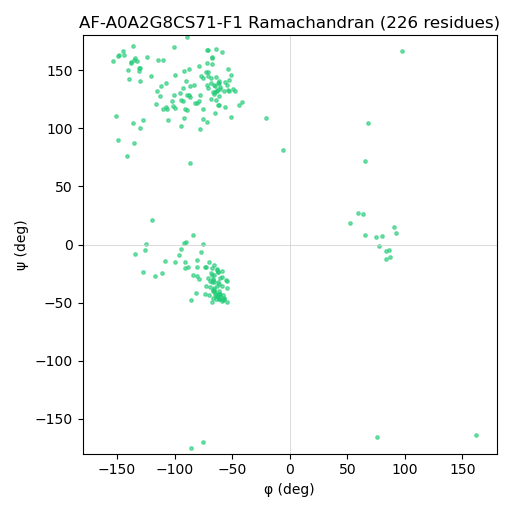3 1.00 82.44 118 ASN A CA 1
ATOM 908 C C . ASN A 1 118 ? 7.617 7.607 3.127 1.00 82.44 118 ASN A C 1
ATOM 910 O O . ASN A 1 118 ? 6.672 7.628 2.333 1.00 82.44 118 ASN A O 1
ATOM 914 N N . PRO A 1 119 ? 7.623 8.346 4.258 1.00 76.06 119 PRO A N 1
ATOM 915 C CA . PRO A 1 119 ? 8.779 8.607 5.127 1.00 76.06 119 PRO A CA 1
ATOM 916 C C . PRO A 1 119 ? 9.151 7.434 6.047 1.00 76.06 119 PRO A C 1
ATOM 918 O O . PRO A 1 119 ? 8.287 6.735 6.566 1.00 76.06 119 PRO A O 1
ATOM 921 N N . GLY A 1 120 ? 10.456 7.263 6.283 1.00 84.38 120 GLY A N 1
ATOM 922 C CA . GLY A 1 120 ? 10.990 6.305 7.256 1.00 84.38 120 GLY A CA 1
ATOM 923 C C . GLY A 1 120 ? 10.948 4.838 6.805 1.00 84.38 120 GLY A C 1
ATOM 924 O O . GLY A 1 120 ? 10.775 4.576 5.613 1.00 84.38 120 GLY A O 1
ATOM 925 N N . PRO A 1 121 ? 11.143 3.897 7.753 1.00 87.62 121 PRO A N 1
ATOM 926 C CA . PRO A 1 121 ? 11.085 2.459 7.496 1.00 87.62 121 PRO A CA 1
ATOM 927 C C . PRO A 1 121 ? 9.738 2.009 6.938 1.00 87.62 121 PRO A C 1
ATOM 929 O O . PRO A 1 121 ? 8.733 2.720 7.029 1.00 87.62 121 PRO A O 1
ATOM 932 N N . VAL A 1 122 ? 9.708 0.793 6.400 1.00 87.75 122 VAL A N 1
ATOM 933 C CA . VAL A 1 122 ? 8.468 0.114 6.041 1.00 87.75 122 VAL A CA 1
ATOM 934 C C . VAL A 1 122 ? 7.537 0.078 7.249 1.00 87.75 122 VAL A C 1
ATOM 936 O O . VAL A 1 122 ? 7.949 -0.284 8.348 1.00 87.75 122 VAL A O 1
ATOM 939 N N . HIS A 1 123 ? 6.279 0.433 7.043 1.00 93.94 123 HIS A N 1
ATOM 940 C CA . HIS A 1 123 ? 5.262 0.400 8.081 1.00 93.94 123 HIS A CA 1
ATOM 941 C C . HIS A 1 123 ? 3.884 0.120 7.488 1.00 93.94 123 HIS A C 1
ATOM 943 O O . HIS A 1 123 ? 3.645 0.245 6.279 1.00 93.94 123 HIS A O 1
ATOM 949 N N . ARG A 1 124 ? 2.963 -0.290 8.359 1.00 94.25 124 ARG A N 1
ATOM 950 C CA . ARG A 1 124 ? 1.537 -0.376 8.041 1.00 94.25 124 ARG A CA 1
ATOM 951 C C . ARG A 1 124 ? 0.900 1.002 8.219 1.00 94.25 124 ARG A C 1
ATOM 953 O O . ARG A 1 124 ? 1.214 1.700 9.177 1.00 94.25 124 ARG A O 1
ATOM 960 N N . GLU A 1 125 ? 0.041 1.390 7.282 1.00 89.75 125 GLU A N 1
ATOM 961 C CA . GLU A 1 125 ? -0.657 2.676 7.321 1.00 89.75 125 GLU A CA 1
ATOM 962 C C . GLU A 1 125 ? -1.994 2.613 6.567 1.00 89.75 125 GLU A C 1
ATOM 964 O O . GLU A 1 125 ? -2.199 1.787 5.669 1.00 89.75 125 GLU A O 1
ATOM 969 N N . HIS A 1 126 ? -2.909 3.524 6.905 1.00 90.56 126 HIS A N 1
ATOM 970 C CA . HIS A 1 126 ? -4.086 3.837 6.099 1.00 90.56 126 HIS A CA 1
ATOM 971 C C . HIS A 1 126 ? -3.820 5.029 5.175 1.00 90.56 126 HIS A C 1
ATOM 973 O O . HIS A 1 126 ? -3.925 6.180 5.594 1.00 90.56 126 HIS A O 1
ATOM 979 N N . LEU A 1 127 ? -3.574 4.767 3.892 1.00 88.94 127 LEU A N 1
ATOM 980 C CA . LEU A 1 127 ? -3.350 5.826 2.906 1.00 88.94 127 LEU A CA 1
ATOM 981 C C . LEU A 1 127 ? -4.654 6.281 2.244 1.00 88.94 127 LEU A C 1
ATOM 983 O O . LEU A 1 127 ? -5.525 5.471 1.910 1.00 88.94 127 LEU A O 1
ATOM 987 N N . SER A 1 128 ? -4.773 7.589 2.012 1.00 90.44 128 SER A N 1
ATOM 988 C CA . SER A 1 128 ? -5.886 8.224 1.293 1.00 90.44 128 SER A CA 1
ATOM 989 C C . SER A 1 128 ? -6.065 7.640 -0.111 1.00 90.44 128 SER A C 1
ATOM 991 O O . SER A 1 128 ? -5.101 7.432 -0.844 1.00 90.44 128 SER A O 1
ATOM 993 N N . ARG A 1 129 ? -7.312 7.432 -0.546 1.00 91.06 129 ARG A N 1
ATOM 994 C CA . ARG A 1 129 ? -7.621 7.011 -1.926 1.00 91.06 129 ARG A CA 1
ATOM 995 C C . ARG A 1 129 ? -7.535 8.144 -2.952 1.00 91.06 129 ARG A C 1
ATOM 997 O O . ARG A 1 129 ? -7.676 7.897 -4.151 1.00 91.06 129 ARG A O 1
ATOM 1004 N N . ARG A 1 130 ? -7.328 9.387 -2.508 1.00 89.06 130 ARG A N 1
ATOM 1005 C CA . ARG A 1 130 ? -7.162 10.545 -3.395 1.00 89.06 130 ARG A CA 1
ATOM 1006 C C . ARG A 1 130 ? -5.885 10.389 -4.213 1.00 89.06 130 ARG A C 1
ATOM 1008 O O . ARG A 1 130 ? -4.832 10.115 -3.656 1.00 89.06 130 ARG A O 1
ATOM 1015 N N . GLY A 1 131 ? -5.987 10.583 -5.526 1.00 90.12 131 GLY A N 1
ATOM 1016 C CA . GLY A 1 131 ? -4.842 10.502 -6.435 1.00 90.12 131 GLY A CA 1
ATOM 1017 C C . GLY A 1 131 ? -4.428 9.083 -6.839 1.00 90.12 131 GLY A C 1
ATOM 1018 O O . GLY A 1 131 ? -3.411 8.941 -7.517 1.00 90.12 131 GLY A O 1
ATOM 1019 N N . ILE A 1 132 ? -5.199 8.046 -6.475 1.00 95.44 132 ILE A N 1
ATOM 1020 C CA . ILE A 1 132 ? -4.995 6.686 -6.996 1.00 95.44 132 ILE A CA 1
ATOM 1021 C C . ILE A 1 132 ? -5.178 6.688 -8.517 1.00 95.44 132 ILE A C 1
ATOM 1023 O O . ILE A 1 132 ? -6.205 7.121 -9.036 1.00 95.44 132 ILE A O 1
ATOM 1027 N N . LEU A 1 133 ? -4.186 6.147 -9.221 1.00 96.38 133 LEU A N 1
ATOM 1028 C CA . LEU A 1 133 ? -4.249 5.834 -10.648 1.00 96.38 133 LEU A CA 1
ATOM 1029 C C . LEU A 1 133 ? -4.956 4.510 -10.910 1.00 96.38 133 LEU A C 1
ATOM 1031 O O . LEU A 1 133 ? -5.736 4.385 -11.850 1.00 96.38 133 LEU A O 1
ATOM 1035 N N . GLY A 1 134 ? -4.649 3.516 -10.084 1.00 97.56 134 GLY A N 1
ATOM 1036 C CA . GLY A 1 134 ? -5.211 2.184 -10.171 1.00 97.56 134 GLY A CA 1
ATOM 1037 C C . GLY A 1 134 ? -4.365 1.175 -9.414 1.00 97.56 134 GLY A C 1
ATOM 1038 O O . GLY A 1 134 ? -3.526 1.537 -8.586 1.00 97.56 134 GLY A O 1
ATOM 1039 N N . VAL A 1 135 ? -4.592 -0.105 -9.704 1.00 98.62 135 VAL A N 1
ATOM 1040 C CA . VAL A 1 135 ? -3.861 -1.200 -9.062 1.00 98.62 135 VAL A CA 1
ATOM 1041 C C . VAL A 1 135 ? -3.283 -2.197 -10.057 1.00 98.62 135 VAL A C 1
ATOM 1043 O O . VAL A 1 135 ? -3.844 -2.415 -11.138 1.00 98.62 135 VAL A O 1
ATOM 1046 N N . LEU A 1 136 ? -2.180 -2.833 -9.667 1.00 98.12 136 LEU A N 1
ATOM 1047 C CA . LEU A 1 136 ? -1.729 -4.099 -10.232 1.00 98.12 136 LEU A CA 1
ATOM 1048 C C . LEU A 1 136 ? -2.108 -5.223 -9.269 1.00 98.12 136 LEU A C 1
ATOM 1050 O O . LEU A 1 136 ? -1.674 -5.254 -8.122 1.00 98.12 136 LEU A O 1
ATOM 1054 N N . ARG A 1 137 ? -2.928 -6.156 -9.747 1.00 97.88 137 ARG A N 1
ATOM 1055 C CA . ARG A 1 137 ? -3.427 -7.292 -8.971 1.00 97.88 137 ARG A CA 1
ATOM 1056 C C . ARG A 1 137 ? -2.666 -8.561 -9.336 1.00 97.88 137 ARG A C 1
ATOM 1058 O O . ARG A 1 137 ? -2.706 -8.923 -10.519 1.00 97.88 137 ARG A O 1
ATOM 1065 N N . PRO A 1 138 ? -2.036 -9.257 -8.375 1.00 96.25 138 PRO A N 1
ATOM 1066 C CA . PRO A 1 138 ? -1.389 -10.535 -8.630 1.00 96.25 138 PRO A CA 1
ATOM 1067 C C . PRO A 1 138 ? -2.341 -11.544 -9.280 1.00 96.25 138 PRO A C 1
ATOM 1069 O O . PRO A 1 138 ? -3.496 -11.689 -8.873 1.00 96.25 138 PRO A O 1
ATOM 1072 N N . ILE A 1 139 ? -1.854 -12.270 -10.282 1.00 93.81 139 ILE A N 1
ATOM 1073 C CA . ILE A 1 139 ? -2.557 -13.402 -10.879 1.00 93.81 139 ILE A CA 1
ATOM 1074 C C . ILE A 1 139 ? -2.436 -14.567 -9.901 1.00 93.81 139 ILE A C 1
ATOM 1076 O O . ILE A 1 139 ? -1.373 -15.171 -9.743 1.00 93.81 139 ILE A O 1
ATOM 1080 N N . THR A 1 140 ? -3.533 -14.913 -9.239 1.00 74.56 140 THR A N 1
ATOM 1081 C CA . THR A 1 140 ? -3.593 -16.130 -8.437 1.00 74.56 140 THR A CA 1
ATOM 1082 C C . THR A 1 140 ? -3.635 -17.336 -9.374 1.00 74.56 140 THR A C 1
ATOM 1084 O O . THR A 1 140 ? -4.654 -17.633 -9.992 1.00 74.56 140 THR A O 1
ATOM 1087 N N . LYS A 1 141 ? -2.521 -18.071 -9.489 1.00 57.59 141 LYS A N 1
ATOM 1088 C CA . LYS A 1 141 ? -2.578 -19.447 -10.002 1.00 57.59 141 LYS A CA 1
ATOM 1089 C C . LYS A 1 141 ? -3.390 -20.244 -8.985 1.00 57.59 141 LYS A C 1
ATOM 1091 O O . LYS A 1 141 ? -2.993 -20.347 -7.828 1.00 57.59 141 LYS A O 1
ATOM 1096 N N . THR A 1 142 ? -4.571 -20.696 -9.380 1.00 38.44 142 THR A N 1
ATOM 1097 C CA . THR A 1 142 ? -5.537 -21.376 -8.516 1.00 38.44 142 THR A CA 1
ATOM 1098 C C . THR A 1 142 ? -4.904 -22.535 -7.749 1.00 38.44 142 THR A C 1
ATOM 1100 O O . THR A 1 142 ? -4.660 -23.591 -8.322 1.00 38.44 142 THR A O 1
ATOM 1103 N N . THR A 1 143 ? -4.763 -22.357 -6.437 1.00 30.95 143 THR A N 1
ATOM 1104 C CA . THR A 1 143 ? -5.047 -23.417 -5.468 1.00 30.95 143 THR A CA 1
ATOM 1105 C C . THR A 1 143 ? -6.009 -22.818 -4.441 1.00 30.95 143 THR A C 1
ATOM 1107 O O . THR A 1 143 ? -5.612 -21.932 -3.680 1.00 30.95 143 THR A O 1
ATOM 1110 N N . PRO A 1 144 ? -7.296 -23.203 -4.450 1.00 39.75 144 PRO A N 1
ATOM 1111 C CA . PRO A 1 144 ? -8.275 -22.672 -3.519 1.00 39.75 144 PRO A CA 1
ATOM 1112 C C . PRO A 1 144 ? -8.101 -23.360 -2.168 1.00 39.75 144 PRO A C 1
ATOM 1114 O O . PRO A 1 144 ? -8.616 -24.449 -1.957 1.00 39.75 144 PRO A O 1
ATOM 1117 N N . THR A 1 145 ? -7.416 -22.713 -1.231 1.00 37.31 145 THR A N 1
ATOM 1118 C CA . THR A 1 145 ? -7.566 -23.029 0.195 1.00 37.31 145 THR A CA 1
ATOM 1119 C C . THR A 1 145 ? -7.333 -21.787 1.044 1.00 37.31 145 THR A C 1
ATOM 1121 O O . THR A 1 145 ? -6.233 -21.540 1.529 1.00 37.31 145 THR A O 1
ATOM 1124 N N . SER A 1 146 ? -8.408 -21.055 1.307 1.00 33.72 146 SER A N 1
ATOM 1125 C CA . SER A 1 146 ? -8.668 -20.593 2.667 1.00 33.72 146 SER A CA 1
ATOM 1126 C C . SER A 1 146 ? -10.150 -20.808 2.969 1.00 33.72 146 SER A C 1
ATOM 1128 O O . SER A 1 146 ? -11.044 -20.130 2.472 1.00 33.72 146 SER A O 1
ATOM 1130 N N . LYS A 1 147 ? -10.395 -21.853 3.763 1.00 30.06 147 LYS A N 1
ATOM 1131 C CA . LYS A 1 147 ? -11.630 -22.080 4.515 1.00 30.06 147 LYS A CA 1
ATOM 1132 C C . LYS A 1 147 ? -11.959 -20.799 5.309 1.00 30.06 147 LYS A C 1
ATOM 1134 O O . LYS A 1 147 ? -11.014 -20.150 5.763 1.00 30.06 147 LYS A O 1
ATOM 1139 N N . PRO A 1 148 ? -13.240 -20.434 5.513 1.00 35.34 148 PRO A N 1
ATOM 1140 C CA . PRO A 1 148 ? -13.590 -19.288 6.345 1.00 35.34 148 PRO A CA 1
ATOM 1141 C C . PRO A 1 148 ? -12.979 -19.495 7.731 1.00 35.34 148 PRO A C 1
ATOM 1143 O O . PRO A 1 148 ? -13.276 -20.496 8.390 1.00 35.34 148 PRO A O 1
ATOM 1146 N N . ALA A 1 149 ? -12.085 -18.600 8.149 1.00 36.44 149 ALA A N 1
ATOM 1147 C CA . ALA A 1 149 ? -11.590 -18.607 9.513 1.00 36.44 149 ALA A CA 1
ATOM 1148 C C . ALA A 1 149 ? -12.792 -18.375 10.435 1.00 36.44 149 ALA A C 1
ATOM 1150 O O . ALA A 1 149 ? -13.512 -17.383 10.317 1.00 36.44 149 ALA A O 1
ATOM 1151 N N . SER A 1 150 ? -13.036 -19.348 11.306 1.00 32.56 150 SER A N 1
ATOM 1152 C CA . SER A 1 150 ? -13.978 -19.259 12.410 1.00 32.56 150 SER A CA 1
ATOM 1153 C C . SER A 1 150 ? -13.744 -17.975 13.206 1.00 32.56 150 SER A C 1
ATOM 1155 O O . SER A 1 150 ? -12.604 -17.650 13.530 1.00 32.56 150 SER A O 1
ATOM 1157 N N . LYS A 1 151 ? -14.852 -17.289 13.507 1.00 38.72 151 LYS A N 1
ATOM 1158 C CA . LYS A 1 151 ? -15.009 -16.120 14.384 1.00 38.72 151 LYS A CA 1
ATOM 1159 C C . LYS A 1 151 ? -13.856 -15.949 15.396 1.00 38.72 151 LYS A C 1
ATOM 1161 O O . LYS A 1 151 ? -13.787 -16.730 16.346 1.00 38.72 151 LYS A O 1
ATOM 1166 N N . PRO A 1 152 ? -12.985 -14.937 15.237 1.00 35.81 152 PRO A N 1
ATOM 1167 C CA . PRO A 1 152 ? -12.052 -14.554 16.285 1.00 35.81 152 PRO A CA 1
ATOM 1168 C C . PRO A 1 152 ? -12.814 -13.946 17.465 1.00 35.81 152 PRO A C 1
ATOM 1170 O O . PRO A 1 152 ? -13.809 -13.238 17.285 1.00 35.81 152 PRO A O 1
ATOM 1173 N N . ALA A 1 153 ? -12.341 -14.243 18.673 1.00 35.75 153 ALA A N 1
ATOM 1174 C CA . ALA A 1 153 ? -12.704 -13.516 19.881 1.00 35.75 153 ALA A CA 1
ATOM 1175 C C . ALA A 1 153 ? -12.456 -12.008 19.690 1.00 35.75 153 ALA A C 1
ATOM 1177 O O . ALA A 1 153 ? -11.587 -11.626 18.905 1.00 35.75 153 ALA A O 1
ATOM 1178 N N . ALA A 1 154 ? -13.245 -11.185 20.389 1.00 34.44 154 ALA A N 1
ATOM 1179 C CA . ALA A 1 154 ? -13.234 -9.724 20.292 1.00 34.44 154 ALA A CA 1
ATOM 1180 C C . ALA A 1 154 ? -11.795 -9.168 20.206 1.00 34.44 154 ALA A C 1
ATOM 1182 O O . ALA A 1 154 ? -10.983 -9.484 21.082 1.00 34.44 154 ALA A O 1
ATOM 1183 N N . PRO A 1 155 ? -11.451 -8.403 19.152 1.00 40.09 155 PRO A N 1
ATOM 1184 C CA . PRO A 1 155 ? -10.075 -8.008 18.908 1.00 40.09 155 PRO A CA 1
ATOM 1185 C C . PRO A 1 155 ? -9.616 -6.962 19.925 1.00 40.09 155 PRO A C 1
ATOM 1187 O O . PRO A 1 155 ? -10.333 -6.014 20.250 1.00 40.09 155 PRO A O 1
ATOM 1190 N N . ALA A 1 156 ? -8.391 -7.147 20.413 1.00 39.25 156 ALA A N 1
ATOM 1191 C CA . ALA A 1 156 ? -7.640 -6.097 21.075 1.00 39.25 156 ALA A CA 1
ATOM 1192 C C . ALA A 1 156 ? -7.330 -4.986 20.060 1.00 39.25 156 ALA A C 1
ATOM 1194 O O . ALA A 1 156 ? -6.966 -5.254 18.916 1.00 39.25 156 ALA A O 1
ATOM 1195 N N . ILE A 1 157 ? -7.503 -3.750 20.510 1.00 45.62 157 ILE A N 1
ATOM 1196 C CA . ILE A 1 157 ? -7.337 -2.507 19.752 1.00 45.62 157 ILE A CA 1
ATOM 1197 C C . ILE A 1 157 ? -5.882 -2.388 19.306 1.00 45.62 157 ILE A C 1
ATOM 1199 O O . ILE A 1 157 ? -4.971 -2.595 20.113 1.00 45.62 157 ILE A O 1
ATOM 1203 N N . THR A 1 158 ? -5.653 -2.067 18.035 1.00 50.00 158 THR A N 1
ATOM 1204 C CA . THR A 1 158 ? -4.301 -1.895 17.496 1.00 50.00 158 THR A CA 1
ATOM 1205 C C . THR A 1 158 ? -3.735 -0.530 17.893 1.00 50.00 158 THR A C 1
ATOM 1207 O O . THR A 1 158 ? -4.464 0.436 18.114 1.00 50.00 158 THR A O 1
ATOM 1210 N N . GLN A 1 159 ? -2.408 -0.428 17.975 1.00 39.38 159 GLN A N 1
ATOM 1211 C CA . GLN A 1 159 ? -1.702 0.818 18.295 1.00 39.38 159 GLN A CA 1
ATOM 1212 C C . GLN A 1 159 ? -2.023 1.950 17.290 1.00 39.38 159 GLN A C 1
ATOM 1214 O O . GLN A 1 159 ? -1.979 3.119 17.656 1.00 39.38 159 GLN A O 1
ATOM 1219 N N . GLU A 1 160 ? -2.457 1.611 16.068 1.00 39.78 160 GLU A N 1
ATOM 1220 C CA . GLU A 1 160 ? -2.957 2.541 15.040 1.00 39.78 160 GLU A CA 1
ATOM 1221 C C . GLU A 1 160 ? -4.317 3.183 15.392 1.00 39.78 160 GLU A C 1
ATOM 1223 O O . GLU A 1 160 ? -4.510 4.372 15.145 1.00 39.78 160 GLU A O 1
ATOM 1228 N N . GLU A 1 161 ? -5.246 2.462 16.037 1.00 42.31 161 GLU A N 1
ATOM 1229 C CA . GLU A 1 161 ? -6.522 3.036 16.514 1.00 42.31 161 GLU A CA 1
ATOM 1230 C C . GLU A 1 161 ? -6.341 3.950 17.739 1.00 42.31 161 GLU A C 1
ATOM 1232 O O . GLU A 1 161 ? -7.199 4.785 18.023 1.00 42.31 161 GLU A O 1
ATOM 1237 N N . LEU A 1 162 ? -5.216 3.817 18.450 1.00 41.97 162 LEU A N 1
ATOM 1238 C CA . LEU A 1 162 ? -4.809 4.716 19.535 1.00 41.97 162 LEU A CA 1
ATOM 1239 C C . LEU A 1 162 ? -4.153 6.010 19.025 1.00 41.97 162 LEU A C 1
ATOM 1241 O O . LEU A 1 162 ? -4.227 7.022 19.717 1.00 41.97 162 LEU A O 1
ATOM 1245 N N . MET A 1 163 ? -3.532 5.992 17.839 1.00 39.47 163 MET A N 1
ATOM 1246 C CA . MET A 1 163 ? -2.886 7.172 17.238 1.00 39.47 163 MET A CA 1
ATOM 1247 C C . MET A 1 163 ? -3.834 8.019 16.380 1.00 39.47 163 MET A C 1
ATOM 1249 O O . MET A 1 163 ? -3.580 9.200 16.151 1.00 39.47 163 MET A O 1
ATOM 1253 N N . ALA A 1 164 ? -4.959 7.455 15.940 1.00 54.34 164 ALA A N 1
ATOM 1254 C CA . ALA A 1 164 ? -6.002 8.173 15.219 1.00 54.34 164 ALA A CA 1
ATOM 1255 C C . ALA A 1 164 ? -6.995 8.818 16.200 1.00 54.34 164 ALA A C 1
ATOM 1257 O O . ALA A 1 164 ? -8.109 8.321 16.314 1.00 54.34 164 ALA A O 1
ATOM 1258 N N . ASN A 1 165 ? -6.572 9.866 16.928 1.00 66.69 165 ASN A N 1
ATOM 1259 C CA . ASN A 1 165 ? -7.354 10.687 17.882 1.00 66.69 165 ASN A CA 1
ATOM 1260 C C . ASN A 1 165 ? -8.865 10.361 17.923 1.00 66.69 165 ASN A C 1
ATOM 1262 O O . ASN A 1 165 ? -9.663 11.032 17.255 1.00 66.69 165 ASN A O 1
ATOM 1266 N N . PRO A 1 166 ? -9.278 9.309 18.655 1.00 74.19 166 PRO A N 1
ATOM 1267 C CA . PRO A 1 166 ? -10.650 8.842 18.591 1.00 74.19 166 PRO A CA 1
ATOM 1268 C C . PRO A 1 166 ? -11.582 9.837 19.268 1.00 74.19 166 PRO A C 1
ATOM 1270 O O . PRO A 1 166 ? -11.224 10.502 20.242 1.00 74.19 166 PRO A O 1
ATOM 1273 N N . THR A 1 167 ? -12.812 9.926 18.764 1.00 84.00 167 THR A N 1
ATOM 1274 C CA . THR A 1 167 ? -13.840 10.724 19.435 1.00 84.00 167 THR A CA 1
ATOM 1275 C C . THR A 1 167 ? -14.445 9.889 20.550 1.00 84.00 167 THR A C 1
ATOM 1277 O O . THR A 1 167 ? -14.980 8.809 20.302 1.00 84.00 167 THR A O 1
ATOM 1280 N N . TYR A 1 168 ? -14.378 10.383 21.783 1.00 87.94 168 TYR A N 1
ATOM 1281 C CA . TYR A 1 168 ? -14.990 9.712 22.923 1.00 87.94 168 TYR A CA 1
ATOM 1282 C C . TYR A 1 168 ? -16.425 10.192 23.094 1.00 87.94 168 TYR A C 1
ATOM 1284 O O . TYR A 1 168 ? -16.672 11.396 23.154 1.00 87.94 168 TYR A O 1
ATOM 1292 N N . VAL A 1 169 ? -17.370 9.261 23.197 1.00 89.00 169 VAL A N 1
ATOM 1293 C CA . VAL A 1 169 ? -18.793 9.565 23.390 1.00 89.00 169 VAL A CA 1
ATOM 1294 C C . VAL A 1 169 ? -19.392 8.742 24.524 1.00 89.00 169 VAL A C 1
ATOM 1296 O O . VAL A 1 169 ? -18.945 7.635 24.823 1.00 89.00 169 VAL A O 1
ATOM 1299 N N . GLN A 1 170 ? -20.419 9.285 25.163 1.00 93.44 170 GLN A N 1
ATOM 1300 C CA . GLN A 1 170 ? -21.202 8.625 26.200 1.00 93.44 170 GLN A CA 1
ATOM 1301 C C . GLN A 1 170 ? -22.681 8.978 26.017 1.00 93.44 170 GLN A C 1
ATOM 1303 O O . GLN A 1 170 ? -23.008 10.069 25.544 1.00 93.44 170 GLN A O 1
ATOM 1308 N N . ASP A 1 171 ? -23.569 8.068 26.421 1.00 92.75 171 ASP A N 1
ATOM 1309 C CA . ASP A 1 171 ? -24.995 8.372 26.543 1.00 92.75 171 ASP A CA 1
ATOM 1310 C C . ASP A 1 171 ? -25.206 9.477 27.587 1.00 92.75 171 ASP A C 1
ATOM 1312 O O . ASP A 1 171 ? -24.882 9.308 28.769 1.00 92.75 171 ASP A O 1
ATOM 1316 N N . ALA A 1 172 ? -25.791 10.590 27.148 1.00 87.94 172 ALA A N 1
ATOM 1317 C CA . ALA A 1 172 ? -26.096 11.751 27.969 1.00 87.94 172 ALA A CA 1
ATOM 1318 C C . ALA A 1 172 ? -26.935 11.401 29.212 1.00 87.94 172 ALA A C 1
ATOM 1320 O O . ALA A 1 172 ? -26.754 12.027 30.258 1.00 87.94 172 ALA A O 1
ATOM 1321 N N . ALA A 1 173 ? -27.800 10.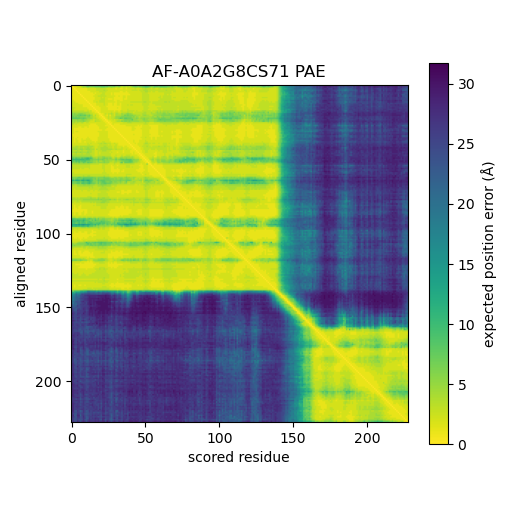381 29.135 1.00 86.12 173 ALA A N 1
ATOM 1322 C CA . ALA A 1 173 ? -28.618 9.927 30.262 1.00 86.12 173 ALA A CA 1
ATOM 1323 C C . ALA A 1 173 ? -27.793 9.289 31.395 1.00 86.12 173 ALA A C 1
ATOM 1325 O O . ALA A 1 173 ? -28.253 9.215 32.532 1.00 86.12 173 ALA A O 1
ATOM 1326 N N . THR A 1 174 ? -26.565 8.848 31.104 1.00 86.44 174 THR A N 1
ATOM 1327 C CA . THR A 1 174 ? -25.679 8.154 32.053 1.00 86.44 174 THR A CA 1
ATOM 1328 C C . THR A 1 174 ? -24.371 8.903 32.296 1.00 86.44 174 THR A C 1
ATOM 1330 O O . THR A 1 174 ? -23.383 8.306 32.731 1.00 86.44 174 THR A O 1
ATOM 1333 N N . LYS A 1 175 ? -24.342 10.214 32.024 1.00 81.81 175 LYS A N 1
ATOM 1334 C CA . LYS A 1 175 ? -23.150 11.063 32.131 1.00 81.81 175 LYS A CA 1
ATOM 1335 C C . LYS A 1 175 ? -22.360 10.798 33.418 1.00 81.81 175 LYS A C 1
ATOM 1337 O O . LYS A 1 175 ? -22.854 10.988 34.526 1.00 81.81 175 LYS A O 1
ATOM 1342 N N . GLY A 1 176 ? -21.101 10.387 33.261 1.00 77.38 176 GLY A N 1
ATOM 1343 C CA . GLY A 1 176 ? -20.185 10.114 34.375 1.00 77.38 176 GLY A CA 1
ATOM 1344 C C . GLY A 1 176 ? -20.390 8.781 35.111 1.00 77.38 176 GLY A C 1
ATOM 1345 O O . GLY A 1 176 ? -19.608 8.481 36.010 1.00 77.38 176 GLY A O 1
ATOM 1346 N N . GLN A 1 177 ? -21.385 7.972 34.734 1.00 80.19 177 GLN A N 1
ATOM 1347 C CA . GLN A 1 177 ? -21.671 6.663 35.342 1.00 80.19 177 GLN A CA 1
ATOM 1348 C C . GLN A 1 177 ? -21.775 5.513 34.322 1.00 80.19 177 GLN A C 1
ATOM 1350 O O . GLN A 1 177 ? -21.557 4.362 34.693 1.00 80.19 177 GLN A O 1
ATOM 1355 N N . GLY A 1 178 ? -22.083 5.800 33.053 1.00 81.12 178 GLY A N 1
ATOM 1356 C CA . GLY A 1 178 ? -22.199 4.803 31.985 1.00 81.12 178 GLY A CA 1
ATOM 1357 C C . GLY A 1 178 ? -20.899 4.516 31.235 1.00 81.12 178 GLY A C 1
ATOM 1358 O O . GLY A 1 178 ? -19.858 5.128 31.478 1.00 81.12 178 GLY A O 1
ATOM 1359 N N . THR A 1 179 ? -20.976 3.599 30.275 1.00 89.56 179 THR A N 1
ATOM 1360 C CA . THR A 1 179 ? -19.853 3.225 29.409 1.00 89.56 179 THR A CA 1
ATOM 1361 C C . THR A 1 179 ? -19.443 4.381 28.500 1.00 89.56 179 THR A C 1
ATOM 1363 O O . THR A 1 179 ? -20.280 4.981 27.827 1.00 89.56 179 THR A O 1
ATOM 1366 N N . ILE A 1 180 ? -18.143 4.668 28.459 1.00 91.19 180 ILE A N 1
ATOM 1367 C CA . ILE A 1 180 ? -17.548 5.552 27.454 1.00 91.19 180 ILE A CA 1
ATOM 1368 C C . ILE A 1 180 ? -17.207 4.701 26.239 1.00 91.19 180 ILE A C 1
ATOM 1370 O O . ILE A 1 180 ? -16.665 3.605 26.381 1.00 91.19 180 ILE A O 1
ATOM 1374 N N . TYR A 1 181 ? -17.504 5.212 25.053 1.00 90.31 181 TYR A N 1
ATOM 1375 C CA . TYR A 1 181 ? -17.163 4.579 23.792 1.00 90.31 181 TYR A CA 1
ATOM 1376 C C . TYR A 1 181 ? -16.114 5.404 23.058 1.00 90.31 181 TYR A C 1
ATOM 1378 O O . TYR A 1 181 ? -16.223 6.626 22.989 1.00 90.31 181 TYR A O 1
ATOM 1386 N N . ALA A 1 182 ? -15.116 4.731 22.495 1.00 86.31 182 ALA A N 1
ATOM 1387 C CA . ALA A 1 182 ? -14.192 5.324 21.541 1.00 86.31 182 ALA A CA 1
ATOM 1388 C C . ALA A 1 182 ? -14.743 5.073 20.137 1.00 86.31 182 ALA A C 1
ATOM 1390 O O . ALA A 1 182 ? -14.995 3.922 19.769 1.00 86.31 182 ALA A O 1
ATOM 1391 N N . VAL A 1 183 ? -14.949 6.144 19.375 1.00 81.12 183 VAL A N 1
ATOM 1392 C CA . VAL A 1 183 ? -15.364 6.091 17.973 1.00 81.12 183 VAL A CA 1
ATOM 1393 C C . VAL A 1 183 ? -14.129 6.286 17.112 1.00 81.12 183 VAL A C 1
ATOM 1395 O O . VAL A 1 183 ? -13.473 7.330 17.176 1.00 81.12 183 VAL A O 1
ATOM 1398 N N . SER A 1 184 ? -13.809 5.269 16.317 1.00 79.19 184 SER A N 1
ATOM 1399 C CA . SER A 1 184 ? -12.686 5.323 15.389 1.00 79.19 184 SER A CA 1
ATOM 1400 C C . SER A 1 184 ? -12.996 6.325 14.273 1.00 79.19 184 SER A C 1
ATOM 1402 O O . SER A 1 184 ? -14.008 6.163 13.583 1.00 79.19 184 SER A O 1
ATOM 1404 N N . PRO A 1 185 ? -12.139 7.334 14.032 1.00 60.22 185 PRO A N 1
ATOM 1405 C CA . PRO A 1 185 ? -12.342 8.276 12.935 1.00 60.22 185 PRO A CA 1
ATOM 1406 C C . PRO A 1 185 ? -12.117 7.614 11.566 1.00 60.22 185 PRO A C 1
ATOM 1408 O O . PRO A 1 185 ? -12.518 8.163 10.545 1.00 60.22 185 PRO A O 1
ATOM 1411 N N . ILE A 1 186 ? -11.496 6.428 11.540 1.00 56.38 186 ILE A N 1
ATOM 1412 C CA . ILE A 1 186 ? -11.193 5.669 10.322 1.00 56.38 186 ILE A CA 1
ATOM 1413 C C . ILE A 1 186 ? -12.389 4.807 9.914 1.00 56.38 186 ILE A C 1
ATOM 1415 O O . ILE A 1 186 ? -12.776 4.786 8.747 1.00 56.38 186 ILE A O 1
ATOM 1419 N N . THR A 1 187 ? -12.974 4.077 10.865 1.00 68.00 187 THR A N 1
ATOM 1420 C CA . THR A 1 187 ? -14.039 3.107 10.566 1.00 68.00 187 THR A CA 1
ATOM 1421 C C . THR A 1 187 ? -15.437 3.646 10.854 1.00 68.00 187 THR A C 1
ATOM 1423 O O . THR A 1 187 ? -16.419 3.050 10.414 1.00 68.00 187 THR A O 1
ATOM 1426 N N . GLY A 1 188 ? -15.545 4.747 11.607 1.00 76.12 188 GLY A N 1
ATOM 1427 C CA . GLY A 1 188 ? -16.810 5.258 12.132 1.00 76.12 188 GLY A CA 1
ATOM 1428 C C . GLY A 1 188 ? -17.462 4.321 13.150 1.00 76.12 188 GLY A C 1
ATOM 1429 O O . GLY A 1 188 ? -18.606 4.547 13.533 1.00 76.12 188 GLY A O 1
ATOM 1430 N N . LYS A 1 189 ? -16.767 3.257 13.568 1.00 79.25 189 LYS A N 1
ATOM 1431 C CA . LYS A 1 189 ? -17.293 2.267 14.501 1.00 79.25 189 LYS A CA 1
ATOM 1432 C C . LYS A 1 189 ? -16.949 2.621 15.939 1.00 79.25 189 LYS A C 1
ATOM 1434 O O . LYS A 1 189 ? -15.890 3.195 16.205 1.00 79.25 189 LYS A O 1
ATOM 1439 N N . LYS A 1 190 ? -17.826 2.238 16.866 1.00 88.31 190 LYS A N 1
ATOM 1440 C CA . LYS A 1 190 ? -17.628 2.410 18.304 1.00 88.31 190 LYS A CA 1
ATOM 1441 C C . LYS A 1 190 ? -17.156 1.128 18.976 1.00 88.31 190 LYS A C 1
ATOM 1443 O O . LYS A 1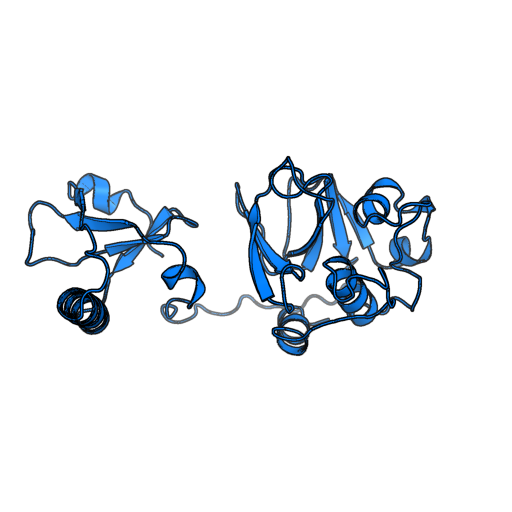 190 ? -17.602 0.034 18.648 1.00 88.31 190 LYS A O 1
ATOM 1448 N N . ARG A 1 191 ? -16.318 1.282 19.997 1.00 90.62 191 ARG A N 1
ATOM 1449 C CA . ARG A 1 191 ? -15.983 0.224 20.959 1.00 90.62 191 ARG A CA 1
ATOM 1450 C C . ARG A 1 191 ? -16.110 0.742 22.389 1.00 90.62 191 ARG A C 1
ATOM 1452 O O . ARG A 1 191 ? -15.859 1.928 22.613 1.00 90.62 191 ARG A O 1
ATOM 1459 N N . PRO A 1 192 ? -16.452 -0.103 23.371 1.00 90.69 192 PRO A N 1
ATOM 1460 C CA . PRO A 1 192 ? -16.400 0.300 24.769 1.00 90.69 192 PRO A CA 1
ATOM 1461 C C . PRO A 1 192 ? -14.945 0.557 25.200 1.00 90.69 192 PRO A C 1
ATOM 1463 O O . PRO A 1 192 ? -14.036 -0.205 24.868 1.00 90.69 192 PRO A O 1
ATOM 1466 N N . VAL A 1 193 ? -14.729 1.630 25.958 1.00 83.44 193 VAL A N 1
ATOM 1467 C CA . VAL A 1 193 ? -13.455 1.947 26.616 1.00 83.44 193 VAL A CA 1
ATOM 1468 C C . VAL A 1 193 ? -13.426 1.243 27.965 1.00 83.44 193 VAL A C 1
ATOM 1470 O O . VAL A 1 193 ? -14.346 1.377 28.776 1.00 83.44 193 VAL A O 1
ATOM 1473 N N . SER A 1 194 ? -12.368 0.476 28.222 1.00 84.81 194 SER A N 1
ATOM 1474 C CA . SER A 1 194 ? -12.247 -0.244 29.491 1.00 84.81 194 SER A CA 1
ATOM 1475 C C . SER A 1 194 ? -11.944 0.708 30.656 1.00 84.81 194 SER A C 1
ATOM 1477 O O . SER A 1 194 ? -11.347 1.771 30.484 1.00 84.81 194 SER A O 1
ATOM 1479 N N . LYS A 1 195 ? -12.286 0.308 31.888 1.00 81.62 195 LYS A N 1
ATOM 1480 C CA . LYS A 1 195 ? -11.961 1.094 33.094 1.00 81.62 195 LYS A CA 1
ATOM 1481 C C . LYS A 1 195 ? -10.450 1.315 33.258 1.00 81.62 195 LYS A C 1
ATOM 1483 O O . LYS A 1 195 ? -10.038 2.374 33.720 1.00 81.62 195 LYS A O 1
ATOM 1488 N N . ALA A 1 196 ? -9.635 0.326 32.888 1.00 75.81 196 ALA A N 1
ATOM 1489 C CA . ALA A 1 196 ? -8.178 0.421 32.956 1.00 75.81 196 ALA A CA 1
ATOM 1490 C C . ALA A 1 196 ? -7.634 1.455 31.958 1.00 75.81 196 ALA A C 1
ATOM 1492 O O . ALA A 1 196 ? -6.846 2.317 32.337 1.00 75.81 196 ALA A O 1
ATOM 1493 N N . GLU A 1 197 ? -8.123 1.413 30.719 1.00 79.50 197 GLU A N 1
ATOM 1494 C CA . GLU A 1 197 ? -7.779 2.368 29.661 1.00 79.50 197 GLU A CA 1
ATOM 1495 C C . GLU A 1 197 ? -8.196 3.798 30.043 1.00 79.50 197 GLU A C 1
ATOM 1497 O O . GLU A 1 197 ? -7.380 4.717 30.006 1.00 79.50 197 GLU A O 1
ATOM 1502 N N . TRP A 1 198 ? -9.426 3.972 30.539 1.00 84.56 198 TRP A N 1
ATOM 1503 C CA . TRP A 1 198 ? -9.919 5.269 31.004 1.00 84.56 198 TRP A CA 1
ATOM 1504 C C . TRP A 1 198 ? -9.091 5.842 32.161 1.00 84.56 198 TRP A C 1
ATOM 1506 O O . TRP A 1 198 ? -8.744 7.024 32.167 1.00 84.56 198 TRP A O 1
ATOM 1516 N N . ASN A 1 199 ? -8.721 5.005 33.133 1.00 80.62 199 ASN A N 1
ATOM 1517 C CA . ASN A 1 199 ? -7.845 5.421 34.227 1.00 80.62 199 ASN A CA 1
ATOM 1518 C C . ASN A 1 199 ? -6.455 5.840 33.723 1.00 80.62 199 ASN A C 1
ATOM 1520 O O . ASN A 1 199 ? -5.890 6.793 34.262 1.00 80.62 199 ASN A O 1
ATOM 1524 N N . GLY A 1 200 ? -5.933 5.169 32.691 1.00 75.12 200 GLY A N 1
ATOM 1525 C CA . GLY A 1 200 ? -4.685 5.537 32.023 1.00 75.12 200 GLY A CA 1
ATOM 1526 C C . GLY A 1 200 ? -4.730 6.954 31.453 1.00 75.12 200 GLY A C 1
ATOM 1527 O O . GLY A 1 200 ? -3.857 7.764 31.764 1.00 75.12 200 GLY A O 1
ATOM 1528 N N . TYR A 1 201 ? -5.796 7.303 30.726 1.00 78.62 201 TYR A N 1
ATOM 1529 C CA . TYR A 1 201 ? -5.978 8.664 30.210 1.00 78.62 201 TYR A CA 1
ATOM 1530 C C . TYR A 1 201 ? -6.053 9.709 31.324 1.00 78.62 201 TYR A C 1
ATOM 1532 O O . TYR A 1 201 ? -5.374 10.731 31.274 1.00 78.62 201 TYR A O 1
ATOM 1540 N N . ARG A 1 202 ? -6.814 9.439 32.390 1.00 81.81 202 ARG A N 1
ATOM 1541 C CA . ARG A 1 202 ? -6.942 10.373 33.522 1.00 81.81 202 ARG A CA 1
ATOM 1542 C C . ARG A 1 202 ? -5.637 10.552 34.298 1.00 81.81 202 ARG A C 1
ATOM 1544 O O . ARG A 1 202 ? -5.426 11.611 34.887 1.00 81.81 202 ARG A O 1
ATOM 1551 N N . ALA A 1 203 ? -4.778 9.536 34.330 1.00 72.00 203 ALA A N 1
ATOM 1552 C CA . ALA A 1 203 ? -3.441 9.655 34.897 1.00 72.00 203 ALA A CA 1
ATOM 1553 C C . ALA A 1 203 ? -2.537 10.532 34.014 1.00 72.00 203 ALA A C 1
ATOM 1555 O O . ALA A 1 203 ? -1.863 11.413 34.545 1.00 72.00 203 ALA A O 1
ATOM 1556 N N . ALA A 1 204 ? -2.583 10.353 32.689 1.00 66.75 204 ALA A N 1
ATOM 1557 C CA . ALA A 1 204 ? -1.838 11.177 31.737 1.00 66.75 204 ALA A CA 1
ATOM 1558 C C . ALA A 1 204 ? -2.256 12.659 31.796 1.00 66.75 204 ALA A C 1
ATOM 1560 O O . ALA A 1 204 ? -1.395 13.531 31.869 1.00 66.75 204 ALA A O 1
ATOM 1561 N N . GLU A 1 205 ? -3.558 12.951 31.883 1.00 77.12 205 GLU A N 1
ATOM 1562 C CA . GLU A 1 205 ? -4.071 14.319 32.073 1.00 77.12 205 GLU A CA 1
ATOM 1563 C C . GLU A 1 205 ? -3.524 14.979 33.348 1.00 77.12 205 GLU A C 1
ATOM 1565 O O . GLU A 1 205 ? -3.106 16.136 33.336 1.00 77.12 205 GLU A O 1
ATOM 1570 N N . LYS A 1 206 ? -3.488 14.244 34.469 1.00 77.88 206 LYS A N 1
ATOM 1571 C CA . LYS A 1 206 ? -2.935 14.753 35.737 1.00 77.88 206 LYS A CA 1
ATOM 1572 C C . LYS A 1 206 ? -1.431 15.014 35.666 1.00 77.88 206 LYS A C 1
ATOM 1574 O O . LYS A 1 206 ? -0.939 15.855 36.410 1.00 77.88 206 LYS A O 1
ATOM 1579 N N . ALA A 1 207 ? -0.721 14.306 34.790 1.00 68.88 207 ALA A N 1
ATOM 1580 C CA . ALA A 1 207 ? 0.703 14.491 34.537 1.00 68.88 207 ALA A CA 1
ATOM 1581 C C . ALA A 1 207 ? 1.002 15.620 33.526 1.00 68.88 207 ALA A C 1
ATOM 1583 O O . ALA A 1 207 ? 2.152 15.783 33.129 1.00 68.88 207 ALA A O 1
ATOM 1584 N N . GLY A 1 208 ? -0.007 16.402 33.117 1.00 68.81 208 GLY A N 1
ATOM 1585 C CA . GLY A 1 208 ? 0.142 17.510 32.168 1.00 68.81 208 GLY A CA 1
ATOM 1586 C C . GLY A 1 208 ? -0.099 17.133 30.703 1.00 68.81 208 GLY A C 1
ATOM 1587 O O . GLY A 1 208 ? 0.179 17.943 29.822 1.00 68.81 208 GLY A O 1
ATOM 1588 N N . GLY A 1 209 ? -0.605 15.926 30.433 1.00 63.19 209 GLY A N 1
ATOM 1589 C CA . GLY A 1 209 ? -1.058 15.510 29.106 1.00 63.19 209 GLY A CA 1
ATOM 1590 C C . GLY A 1 209 ? -2.353 16.202 28.664 1.00 63.19 209 GLY A C 1
ATOM 1591 O O . GLY A 1 209 ? -3.050 16.838 29.458 1.00 63.19 209 GLY A O 1
ATOM 1592 N N . GLU A 1 210 ? -2.682 16.065 27.379 1.00 69.31 210 GLU A N 1
ATOM 1593 C CA . GLU A 1 210 ? -3.883 16.657 26.783 1.00 69.31 210 GLU A CA 1
ATOM 1594 C C . GLU A 1 210 ? -5.171 16.105 27.411 1.00 69.31 210 GLU A C 1
ATOM 1596 O O . GLU A 1 210 ? -5.298 14.909 27.679 1.00 69.31 210 GLU A O 1
ATOM 1601 N N . LYS A 1 211 ? -6.143 16.997 27.636 1.00 77.75 211 LYS A N 1
ATOM 1602 C CA . LYS A 1 211 ? -7.443 16.642 28.203 1.00 77.75 211 LYS A CA 1
ATOM 1603 C C . LYS A 1 211 ? -8.366 16.074 27.132 1.00 77.75 211 LYS A C 1
ATOM 1605 O O . LYS A 1 211 ? -8.724 16.778 26.191 1.00 77.75 211 LYS A O 1
ATOM 1610 N N . LEU A 1 212 ? -8.839 14.848 27.329 1.00 79.00 212 LEU A N 1
ATOM 1611 C CA . LEU A 1 212 ? -9.794 14.215 26.428 1.00 79.00 212 LEU A CA 1
ATOM 1612 C C . LEU A 1 212 ? -11.208 14.751 26.670 1.00 79.00 212 LEU A C 1
ATOM 1614 O O . LEU A 1 212 ? -11.729 14.755 27.791 1.00 79.00 212 LEU A O 1
ATOM 1618 N N . ALA A 1 213 ? -11.859 15.185 25.592 1.00 82.25 213 ALA A N 1
ATOM 1619 C CA . ALA A 1 213 ? -13.263 15.568 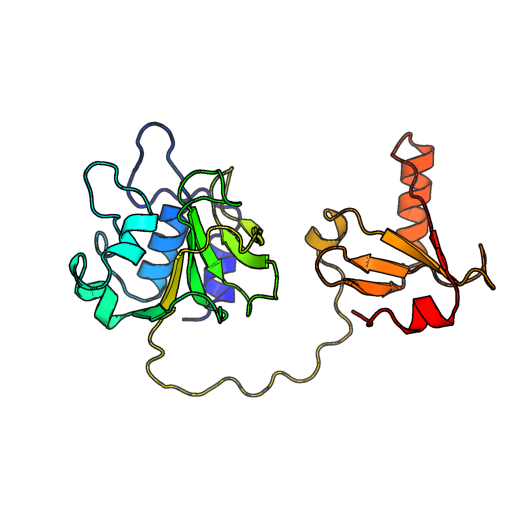25.609 1.00 82.25 213 ALA A CA 1
ATOM 1620 C C . ALA A 1 213 ? -14.155 14.341 25.364 1.00 82.25 213 ALA A C 1
ATOM 1622 O O . ALA A 1 213 ? -13.969 13.621 24.386 1.00 82.25 213 ALA A O 1
ATOM 1623 N N . VAL A 1 214 ? -15.149 14.130 26.235 1.00 88.50 214 VAL A N 1
ATOM 1624 C CA . VAL A 1 214 ? -16.182 13.097 26.054 1.00 88.50 214 VAL A CA 1
ATOM 1625 C C . VAL A 1 214 ? -17.489 13.764 25.640 1.00 88.50 214 VAL A C 1
ATOM 1627 O O . VAL A 1 214 ? -18.158 14.402 26.460 1.00 88.50 214 VAL A O 1
ATOM 1630 N N . GLY A 1 215 ? -17.853 13.606 24.371 1.00 88.44 215 GLY A N 1
ATOM 1631 C CA . GLY A 1 215 ? -19.133 14.043 23.828 1.00 88.44 215 GLY A CA 1
ATOM 1632 C C . GLY A 1 215 ? -20.302 13.342 24.518 1.00 88.44 215 GLY A C 1
ATOM 1633 O O . GLY A 1 215 ? -20.230 12.160 24.847 1.00 88.44 215 GLY A O 1
ATOM 1634 N N . GLN A 1 216 ? -21.382 14.079 24.761 1.00 93.44 216 GLN A N 1
ATOM 1635 C CA . GLN A 1 216 ? -22.617 13.535 25.322 1.00 93.44 216 GLN A CA 1
ATOM 1636 C C . GLN A 1 216 ? -23.645 13.473 24.198 1.00 93.44 216 GLN A C 1
ATOM 1638 O O . GLN A 1 216 ? -23.991 14.513 23.640 1.00 93.44 216 GLN A O 1
ATOM 1643 N N . ILE A 1 217 ? -24.094 12.270 23.851 1.00 87.88 217 ILE A N 1
ATOM 1644 C CA . ILE A 1 217 ? -25.041 12.039 22.753 1.00 87.88 217 ILE A CA 1
ATOM 1645 C C . ILE A 1 217 ? -26.271 11.291 23.259 1.00 87.88 217 ILE A C 1
ATOM 1647 O O . ILE A 1 217 ? -26.236 10.695 24.336 1.00 87.88 217 ILE A O 1
ATOM 1651 N N . SER A 1 218 ? -27.375 11.337 22.513 1.00 91.12 218 SER A N 1
ATOM 1652 C CA . SER A 1 218 ? -28.564 10.576 22.895 1.00 91.12 218 SER A CA 1
ATOM 1653 C C . SER A 1 218 ? -28.304 9.071 22.772 1.00 91.12 218 SER A C 1
ATOM 1655 O O . SER A 1 218 ? -27.476 8.635 21.969 1.00 91.12 218 SER A O 1
ATOM 1657 N N . LYS A 1 219 ? -29.048 8.254 23.526 1.00 89.44 219 LYS A N 1
ATOM 1658 C CA . LYS A 1 219 ? -29.000 6.795 23.370 1.00 89.44 219 LYS A CA 1
ATOM 1659 C C . LYS A 1 219 ? -29.285 6.348 21.930 1.00 89.44 219 LYS A C 1
ATOM 1661 O O . LYS A 1 219 ? -28.634 5.430 21.445 1.00 89.44 219 LYS A O 1
ATOM 1666 N N . ALA A 1 220 ? -30.211 7.017 21.242 1.00 87.44 220 ALA A N 1
ATOM 1667 C CA . ALA A 1 220 ? -30.538 6.714 19.851 1.00 87.44 220 ALA A CA 1
ATOM 1668 C C . ALA A 1 220 ? -29.349 6.972 18.910 1.00 87.44 220 ALA A C 1
ATOM 1670 O O . ALA A 1 220 ? -29.035 6.121 18.081 1.00 87.44 220 ALA A O 1
ATOM 1671 N N . ASP A 1 221 ? -28.647 8.097 19.081 1.00 84.56 221 ASP A N 1
ATOM 1672 C CA . ASP A 1 221 ? -27.453 8.414 18.286 1.00 84.56 221 ASP A CA 1
ATOM 1673 C C . ASP A 1 221 ? -26.306 7.451 18.597 1.00 84.56 221 ASP A C 1
ATOM 1675 O O . ASP A 1 221 ? -25.596 7.012 17.696 1.00 84.56 221 ASP A O 1
ATOM 1679 N N . LEU A 1 222 ? -26.143 7.079 19.871 1.00 87.25 222 LEU A N 1
ATOM 1680 C CA . LEU A 1 222 ? -25.138 6.106 20.282 1.00 87.25 222 LEU A CA 1
ATOM 1681 C C . LEU A 1 222 ? -25.406 4.733 19.658 1.00 87.25 222 LEU A C 1
ATOM 1683 O O . LEU A 1 222 ? -24.478 4.104 19.151 1.00 87.25 222 LEU A O 1
ATOM 1687 N N . ASP A 1 223 ? -26.657 4.274 19.667 1.00 90.12 223 ASP A N 1
ATOM 1688 C CA . ASP A 1 223 ? -27.068 2.989 19.095 1.00 90.12 223 ASP A CA 1
ATOM 1689 C C . ASP A 1 223 ? -26.965 2.986 17.552 1.00 90.12 223 ASP A C 1
ATOM 1691 O O . ASP A 1 223 ? -26.746 1.929 16.962 1.00 90.12 223 ASP A O 1
ATOM 1695 N N . ALA A 1 224 ? -27.032 4.154 16.900 1.00 85.81 224 ALA A N 1
ATOM 1696 C CA . ALA A 1 224 ? -26.848 4.301 15.452 1.00 85.81 224 ALA A CA 1
ATOM 1697 C C . ALA A 1 224 ? -25.386 4.144 14.984 1.00 85.81 224 ALA A C 1
ATOM 1699 O O . ALA A 1 224 ? -25.144 3.874 13.805 1.00 85.81 224 ALA A O 1
ATOM 1700 N N . ILE A 1 225 ? -24.405 4.292 15.881 1.00 80.25 225 ILE A N 1
ATOM 1701 C CA . ILE A 1 225 ? -22.987 4.093 15.554 1.00 80.25 225 ILE A CA 1
ATOM 1702 C C . ILE A 1 225 ? -22.685 2.582 15.516 1.00 80.25 225 ILE A C 1
ATOM 1704 O O . ILE A 1 225 ? -22.900 1.910 16.529 1.00 80.25 225 ILE A O 1
ATOM 1708 N N . PRO A 1 226 ? -22.162 2.014 14.413 1.00 80.12 226 PRO A N 1
ATOM 1709 C CA . PRO A 1 226 ? -21.906 0.575 14.329 1.00 80.12 226 PRO A CA 1
ATOM 1710 C C . PRO A 1 226 ? -20.840 0.112 15.333 1.00 80.12 226 P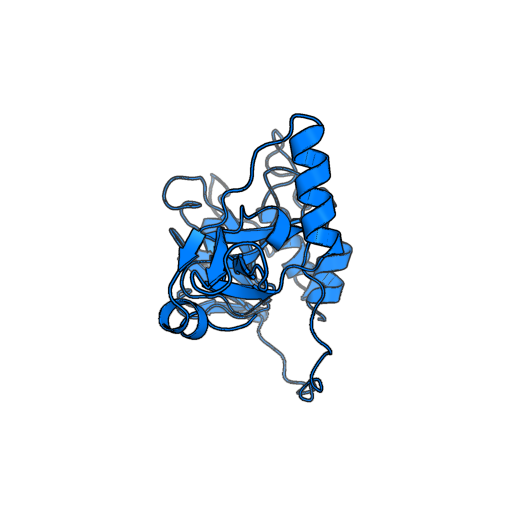RO A C 1
ATOM 1712 O O . PRO A 1 226 ? -19.862 0.821 15.556 1.00 80.12 226 PRO A O 1
ATOM 1715 N N . ASP A 1 227 ? -20.986 -1.083 15.907 1.00 80.69 227 ASP A N 1
ATOM 1716 C CA . ASP A 1 227 ? -19.969 -1.646 16.807 1.00 80.69 227 ASP A CA 1
ATOM 1717 C C . ASP A 1 227 ? -18.745 -2.169 16.028 1.00 80.69 227 ASP A C 1
ATOM 1719 O O . ASP A 1 227 ? -18.871 -2.696 14.910 1.00 80.69 227 ASP A O 1
ATOM 1723 N N . ALA A 1 228 ? -17.561 -1.984 16.624 1.00 66.88 228 ALA A N 1
ATOM 1724 C CA . ALA A 1 228 ? -16.261 -2.466 16.145 1.00 66.88 228 ALA A CA 1
ATOM 1725 C C . ALA A 1 228 ? -16.186 -3.996 16.100 1.00 66.88 228 ALA A C 1
ATOM 1727 O O . ALA A 1 228 ? -16.437 -4.642 17.144 1.00 66.88 228 ALA A O 1
#

Secondary structure (DSSP, 8-state):
--HHHHHHHHTT----SS--STTS-S-HHHHHHHHHHHTT--TTSSPPPSSS--THHHHHHTTTS-TTGGGTEEEE-SSS--TTPEEEESSGGGTS--EEEEESS---SSEEEEEE-SSSS-EEEEEESTTEEEEEEE--------PPPP---SPPPPHHHHHS-PEEEEEGGGTTTS--EEEPTTT--EEEPPHHHHHHHHHHHHTTPPPPPEEEE-HHHHHHSPB-